Protein AF-A0A2J7PDD2-F1 (afdb_monomer)

Mean predicted aligned error: 23.03 Å

Structure (mmCIF, N/CA/C/O backbone):
data_AF-A0A2J7PDD2-F1
#
_entry.id   AF-A0A2J7PDD2-F1
#
loop_
_atom_site.group_PDB
_atom_site.id
_atom_site.type_symbol
_atom_site.label_atom_id
_atom_site.label_alt_id
_atom_site.label_comp_id
_atom_site.label_asym_id
_atom_site.label_entity_id
_atom_site.label_seq_id
_atom_site.pdbx_PDB_ins_code
_atom_site.Cartn_x
_atom_site.Cartn_y
_atom_site.Cartn_z
_atom_site.occupancy
_atom_site.B_iso_or_equiv
_atom_site.auth_seq_id
_atom_site.auth_comp_id
_atom_site.auth_asym_id
_atom_site.auth_atom_id
_atom_site.pdbx_PDB_model_num
ATOM 1 N N . MET A 1 1 ? -52.893 5.777 6.883 1.00 48.66 1 MET A N 1
ATOM 2 C CA . MET A 1 1 ? -51.560 5.178 7.100 1.00 48.66 1 MET A CA 1
ATOM 3 C C . MET A 1 1 ? -51.232 4.357 5.862 1.00 48.66 1 MET A C 1
ATOM 5 O O . MET A 1 1 ? -51.691 3.228 5.756 1.00 48.66 1 MET A O 1
ATOM 9 N N . THR A 1 2 ? -50.578 4.955 4.870 1.00 63.34 2 THR A N 1
ATOM 10 C CA . THR A 1 2 ? -50.153 4.262 3.645 1.00 63.34 2 THR A CA 1
ATOM 11 C C . THR A 1 2 ? -48.878 3.486 3.963 1.00 63.34 2 THR A C 1
ATOM 13 O O . THR A 1 2 ? -47.918 4.066 4.460 1.00 63.34 2 THR A O 1
ATOM 16 N N . GLN A 1 3 ? -48.887 2.165 3.781 1.00 63.28 3 GLN A N 1
ATOM 17 C CA . GLN A 1 3 ? -47.673 1.363 3.926 1.00 63.28 3 GLN A CA 1
ATOM 18 C C . GLN A 1 3 ? -46.844 1.516 2.653 1.00 63.28 3 GLN A C 1
ATOM 20 O O . GLN A 1 3 ? -47.245 1.037 1.594 1.00 63.28 3 GLN A O 1
ATOM 25 N N . ASP A 1 4 ? -45.696 2.178 2.768 1.00 75.44 4 ASP A N 1
ATOM 26 C CA . ASP A 1 4 ? -44.715 2.264 1.692 1.00 75.44 4 ASP A CA 1
ATOM 27 C C . ASP A 1 4 ? -44.126 0.867 1.449 1.00 75.44 4 ASP A C 1
ATOM 29 O O . ASP A 1 4 ? -43.297 0.367 2.215 1.00 75.44 4 ASP A O 1
ATOM 33 N N . GLN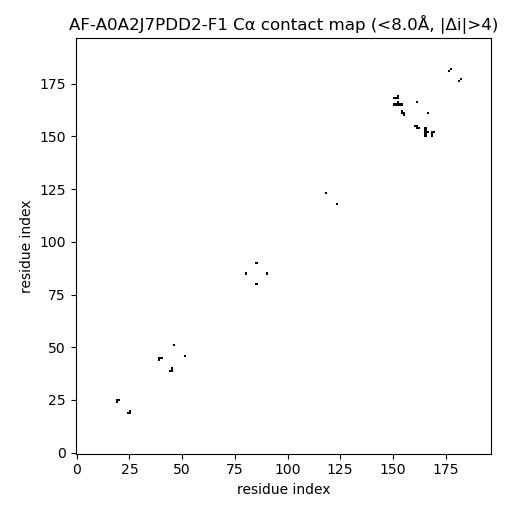 A 1 5 ? -44.592 0.196 0.396 1.00 76.38 5 GLN A N 1
ATOM 34 C CA . GLN A 1 5 ? -44.000 -1.056 -0.061 1.00 76.38 5 GLN A CA 1
ATOM 35 C C . GLN A 1 5 ? -42.683 -0.744 -0.772 1.00 76.38 5 GLN A C 1
ATOM 37 O O . GLN A 1 5 ? -42.657 -0.295 -1.915 1.00 76.38 5 GLN A O 1
ATOM 42 N N . VAL A 1 6 ? -41.573 -0.965 -0.073 1.00 78.06 6 VAL A N 1
ATOM 43 C CA . VAL A 1 6 ? -40.228 -0.809 -0.632 1.00 78.06 6 VAL A CA 1
ATOM 44 C C . VAL A 1 6 ? -39.820 -2.112 -1.318 1.00 78.06 6 VAL A C 1
ATOM 46 O O . VAL A 1 6 ? -39.814 -3.169 -0.688 1.00 78.06 6 VAL A O 1
ATOM 49 N N . ASP A 1 7 ? -39.450 -2.044 -2.599 1.00 82.00 7 ASP A N 1
ATOM 50 C CA . ASP A 1 7 ? -38.946 -3.201 -3.345 1.00 82.00 7 ASP A CA 1
ATOM 51 C C . ASP A 1 7 ? -37.588 -3.659 -2.787 1.00 82.00 7 ASP A C 1
ATOM 53 O O . ASP A 1 7 ? -36.553 -3.006 -2.949 1.00 82.00 7 ASP A O 1
ATOM 57 N N . THR A 1 8 ? -37.591 -4.813 -2.119 1.00 83.00 8 THR A N 1
ATOM 58 C CA . THR A 1 8 ? -36.389 -5.424 -1.540 1.00 83.00 8 THR A CA 1
ATOM 59 C C . THR A 1 8 ? -35.732 -6.475 -2.440 1.00 83.00 8 THR A C 1
ATOM 61 O O . THR A 1 8 ? -34.785 -7.126 -1.999 1.00 83.00 8 THR A O 1
ATOM 64 N N . SER A 1 9 ? -36.191 -6.663 -3.683 1.00 81.56 9 SER A N 1
ATOM 65 C CA . SER A 1 9 ? -35.719 -7.728 -4.591 1.00 81.56 9 SER A CA 1
ATOM 66 C C . SER A 1 9 ? -34.212 -7.680 -4.883 1.00 81.56 9 SER A C 1
ATOM 68 O O . SER A 1 9 ? -33.565 -8.716 -5.024 1.00 81.56 9 SER A O 1
ATOM 70 N N . ARG A 1 10 ? -33.620 -6.481 -4.912 1.00 81.31 10 ARG A N 1
ATOM 71 C CA . ARG A 1 10 ? -32.178 -6.267 -5.159 1.00 81.31 10 ARG A CA 1
ATOM 72 C C . ARG A 1 10 ? -31.329 -6.267 -3.889 1.00 81.31 10 ARG A C 1
ATOM 74 O O . ARG A 1 10 ? -30.102 -6.153 -3.961 1.00 81.31 10 ARG A O 1
ATOM 81 N N . ILE A 1 11 ? -31.960 -6.369 -2.721 1.00 83.62 11 ILE A N 1
ATOM 82 C CA . ILE A 1 11 ? -31.274 -6.303 -1.434 1.00 83.62 11 ILE A CA 1
ATOM 83 C C . ILE A 1 11 ? -30.783 -7.704 -1.071 1.00 83.62 11 ILE A C 1
ATOM 85 O O . ILE A 1 11 ? -31.523 -8.543 -0.561 1.00 83.62 11 ILE A O 1
ATOM 89 N N . HIS A 1 12 ? -29.496 -7.954 -1.310 1.00 79.00 12 HIS A N 1
ATOM 90 C CA . HIS A 1 12 ? -28.858 -9.208 -0.911 1.00 79.00 12 HIS A CA 1
ATOM 91 C C . HIS A 1 12 ? -28.633 -9.245 0.605 1.00 79.00 12 HIS A C 1
ATOM 93 O O . HIS A 1 12 ? -27.857 -8.451 1.140 1.00 79.00 12 HIS A O 1
ATOM 99 N N . LYS A 1 13 ? -29.273 -10.192 1.300 1.00 79.88 13 LYS A N 1
ATOM 100 C CA . LYS A 1 13 ? -29.070 -10.435 2.736 1.00 79.88 13 LYS A CA 1
ATOM 101 C C . LYS A 1 13 ? -28.070 -11.580 2.939 1.00 79.88 13 LYS A C 1
ATOM 103 O O . LYS A 1 13 ? -28.283 -12.688 2.459 1.00 79.88 13 LYS A O 1
ATOM 108 N N . GLY A 1 14 ? -26.991 -11.325 3.680 1.00 82.94 14 GLY A N 1
ATOM 109 C CA . GLY A 1 14 ? -25.981 -12.330 4.045 1.00 82.94 14 GLY A CA 1
ATOM 110 C C . GLY A 1 14 ? -24.712 -12.313 3.183 1.00 82.94 14 GLY A C 1
ATOM 111 O O . GLY A 1 14 ? -24.486 -11.402 2.387 1.00 82.94 14 GLY A O 1
ATOM 112 N N . LYS A 1 15 ? -23.839 -13.319 3.358 1.00 80.12 15 LYS A N 1
ATOM 113 C CA . LYS A 1 15 ? -22.583 -13.427 2.594 1.00 80.12 15 LYS A CA 1
ATOM 114 C C . LYS A 1 15 ? -22.902 -13.748 1.131 1.00 80.12 15 LYS A C 1
ATOM 116 O O . LYS A 1 15 ? -23.580 -14.734 0.850 1.00 80.12 15 LYS A O 1
ATOM 121 N N . ARG A 1 16 ? -22.442 -12.911 0.196 1.00 74.62 16 ARG A N 1
ATOM 122 C CA . ARG A 1 16 ? -22.534 -13.207 -1.240 1.00 74.62 16 ARG A CA 1
ATOM 123 C C . ARG A 1 16 ? -21.664 -14.423 -1.531 1.00 74.62 16 ARG A C 1
ATOM 125 O O . ARG A 1 16 ? -20.478 -14.410 -1.208 1.00 74.62 16 ARG A O 1
ATOM 132 N N . LYS A 1 17 ? -22.249 -15.470 -2.115 1.00 77.19 17 LYS A N 1
ATOM 133 C CA . LYS A 1 17 ? -21.447 -16.538 -2.715 1.00 77.19 17 LYS A CA 1
ATOM 134 C C . LYS A 1 17 ? -20.693 -15.899 -3.881 1.00 77.19 17 LYS A C 1
ATOM 136 O O . LYS A 1 17 ? -21.311 -15.228 -4.706 1.00 77.19 17 LYS A O 1
ATOM 141 N N . GLY A 1 18 ? -19.367 -16.021 -3.878 1.00 78.62 18 GLY A N 1
ATOM 142 C CA . GLY A 1 18 ? -18.559 -15.613 -5.022 1.00 78.62 18 GLY A CA 1
ATOM 143 C C . GLY A 1 18 ? -19.007 -16.382 -6.262 1.00 78.62 18 GLY A C 1
ATOM 144 O O . GLY A 1 18 ? -19.536 -17.487 -6.140 1.00 78.62 18 GLY A O 1
ATOM 145 N N . LYS A 1 19 ? -18.820 -15.788 -7.444 1.00 79.94 19 LYS A N 1
ATOM 146 C CA . LYS A 1 19 ? -19.116 -16.458 -8.719 1.00 79.94 19 LYS A CA 1
ATOM 147 C C . LYS A 1 19 ? -18.337 -17.774 -8.862 1.00 79.94 19 LYS A C 1
ATOM 149 O O . LYS A 1 19 ? -18.876 -18.738 -9.382 1.00 79.94 19 LYS A O 1
ATOM 154 N N . HIS A 1 20 ? -17.125 -17.819 -8.308 1.00 85.56 20 HIS A N 1
ATOM 155 C CA . HIS A 1 20 ? -16.234 -18.977 -8.322 1.00 85.56 20 HIS A CA 1
ATOM 156 C C . HIS A 1 20 ? -16.045 -19.510 -6.904 1.00 85.56 20 HIS A C 1
ATOM 158 O O . HIS A 1 20 ? -15.997 -18.735 -5.939 1.00 85.56 20 HIS A O 1
ATOM 164 N N . LYS A 1 21 ? -15.930 -20.833 -6.775 1.00 84.81 21 LYS A N 1
ATOM 165 C CA . LYS A 1 21 ? -15.682 -21.517 -5.499 1.00 84.81 21 LYS A CA 1
ATOM 166 C C . LYS A 1 21 ? -14.189 -21.601 -5.192 1.00 84.81 21 LYS A C 1
ATOM 168 O O . LYS A 1 21 ? -13.816 -21.510 -4.027 1.00 84.81 21 LYS A O 1
ATOM 173 N N . ASN A 1 22 ? -13.357 -21.744 -6.226 1.00 88.88 22 ASN A N 1
ATOM 174 C CA . ASN A 1 22 ? -11.909 -21.936 -6.125 1.00 88.88 22 ASN A CA 1
ATOM 175 C C . ASN A 1 22 ? -11.140 -20.991 -7.063 1.00 88.88 22 ASN A C 1
ATOM 177 O O . ASN A 1 22 ? -11.695 -20.478 -8.031 1.00 88.88 22 ASN A O 1
ATOM 181 N N . LEU A 1 23 ? -9.839 -20.800 -6.805 1.00 86.31 23 LEU A N 1
ATOM 182 C CA . LEU A 1 23 ? -8.974 -19.956 -7.642 1.00 86.31 23 LEU A CA 1
ATOM 183 C C . LEU A 1 23 ? -8.796 -20.524 -9.059 1.00 86.31 23 LEU A C 1
ATOM 185 O O . LEU A 1 23 ? -8.762 -19.762 -10.014 1.00 86.31 23 LEU A O 1
ATOM 189 N N . ILE A 1 24 ? -8.739 -21.852 -9.197 1.00 90.88 24 ILE A N 1
ATOM 190 C CA . ILE A 1 24 ? -8.637 -22.527 -10.502 1.00 90.88 24 ILE A CA 1
ATOM 191 C C . ILE A 1 24 ? -9.861 -22.189 -11.367 1.00 90.88 24 ILE A C 1
ATOM 193 O O . ILE A 1 24 ? -9.717 -21.732 -12.490 1.00 90.88 24 ILE A O 1
ATOM 197 N N . GLU A 1 25 ? -11.062 -22.284 -10.789 1.00 89.62 25 GLU A N 1
ATOM 198 C CA . GLU A 1 25 ? -12.325 -21.952 -11.464 1.00 89.62 25 GLU A CA 1
ATOM 199 C C . GLU A 1 25 ? -12.426 -20.462 -11.838 1.00 89.62 25 GLU A C 1
ATOM 201 O O . GLU A 1 25 ? -13.055 -20.123 -12.834 1.00 89.62 25 GLU A O 1
ATOM 206 N N . LEU A 1 26 ? -11.799 -19.567 -11.063 1.00 90.12 26 LEU A N 1
ATOM 207 C CA . LEU A 1 26 ? -11.691 -18.145 -11.409 1.00 90.12 26 LEU A CA 1
ATOM 208 C C . LEU A 1 26 ? -10.735 -17.910 -12.590 1.00 90.12 26 LEU A C 1
ATOM 210 O O . LEU A 1 26 ? -10.997 -17.043 -13.414 1.00 90.12 26 LEU A O 1
ATOM 214 N N . ILE A 1 27 ? -9.623 -18.644 -12.659 1.00 90.81 27 ILE A N 1
ATOM 215 C CA . ILE A 1 27 ? -8.613 -18.492 -13.721 1.00 90.81 27 ILE A CA 1
ATOM 216 C C . ILE A 1 27 ? -9.102 -19.106 -15.041 1.00 90.81 27 ILE A C 1
ATOM 218 O O . ILE A 1 27 ? -8.815 -18.573 -16.117 1.00 90.81 27 ILE A O 1
ATOM 222 N N . ASP A 1 28 ? -9.849 -20.207 -14.966 1.00 91.56 28 ASP A N 1
ATOM 223 C CA . ASP A 1 28 ? -10.418 -20.869 -16.140 1.00 91.56 28 ASP A CA 1
ATOM 224 C C . ASP A 1 28 ? -11.607 -20.103 -16.742 1.00 91.56 28 ASP A C 1
ATOM 226 O O . ASP A 1 28 ? -11.885 -20.251 -17.937 1.00 91.56 28 ASP A O 1
ATOM 230 N N . ASP A 1 29 ? -12.278 -19.242 -15.966 1.00 90.62 29 ASP A N 1
ATOM 231 C CA . ASP A 1 29 ? -13.339 -18.379 -16.485 1.00 90.62 29 ASP A CA 1
ATOM 232 C C . ASP A 1 29 ? -12.770 -17.270 -17.383 1.00 90.62 29 ASP A C 1
ATOM 234 O O . ASP A 1 29 ? -12.356 -16.192 -16.954 1.00 90.62 29 ASP A O 1
ATOM 238 N N . LYS A 1 30 ? -12.778 -17.550 -18.686 1.00 90.12 30 LYS A N 1
ATOM 239 C CA . LYS A 1 30 ? -12.354 -16.635 -19.749 1.00 90.12 30 LYS A CA 1
ATOM 240 C C . LYS A 1 30 ? -13.534 -15.935 -20.434 1.00 90.12 30 LYS A C 1
ATOM 242 O O . LYS A 1 30 ? -13.334 -15.365 -21.508 1.00 90.12 30 LYS A O 1
ATOM 247 N N . SER A 1 31 ? -14.736 -15.949 -19.845 1.00 87.19 31 SER A N 1
ATOM 248 C CA . SER A 1 31 ? -15.942 -15.304 -20.404 1.00 87.19 31 SER A CA 1
ATOM 249 C C . SER A 1 31 ? -15.720 -13.837 -20.787 1.00 87.19 31 SER A C 1
ATOM 251 O O . SER A 1 31 ? -16.125 -13.409 -21.869 1.00 87.19 31 SER A O 1
ATOM 253 N N . HIS A 1 32 ? -14.956 -13.103 -19.976 1.00 84.62 32 HIS A N 1
ATOM 254 C CA . HIS A 1 32 ? -14.579 -11.715 -20.244 1.00 84.62 32 HIS A CA 1
ATOM 255 C C . HIS A 1 32 ? -13.886 -11.513 -21.603 1.0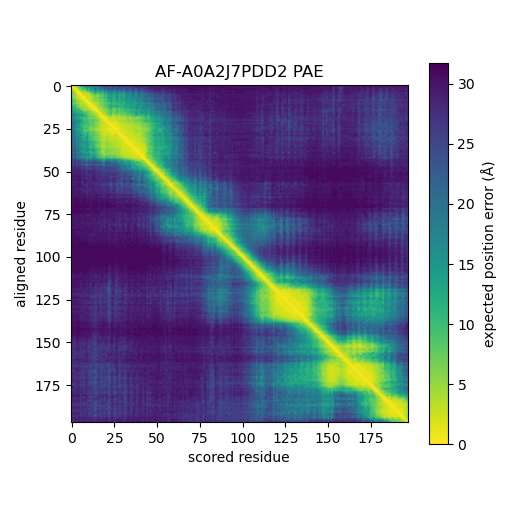0 84.62 32 HIS A C 1
ATOM 257 O O . HIS A 1 32 ? -14.076 -10.480 -22.238 1.00 84.62 32 HIS A O 1
ATOM 263 N N . ARG A 1 33 ? -13.134 -12.497 -22.118 1.00 85.56 33 ARG A N 1
ATOM 264 C CA . ARG A 1 33 ? -12.495 -12.383 -23.446 1.00 85.56 33 ARG A CA 1
ATOM 265 C C . ARG A 1 33 ? -13.529 -12.230 -24.562 1.00 85.56 33 ARG A C 1
ATOM 267 O O . ARG A 1 33 ? -13.266 -11.517 -25.523 1.00 85.56 33 ARG A O 1
ATOM 274 N N . ALA A 1 34 ? -14.686 -12.881 -24.436 1.00 85.12 34 ALA A N 1
ATOM 275 C CA . ALA A 1 34 ? -15.779 -12.748 -25.394 1.00 85.12 34 ALA A CA 1
ATOM 276 C C . ALA A 1 34 ? -16.522 -11.417 -25.211 1.00 85.12 34 ALA A C 1
ATOM 278 O O . ALA A 1 34 ? -16.770 -10.730 -26.195 1.00 85.12 34 ALA A O 1
ATOM 279 N N . GLU A 1 35 ? -16.800 -11.018 -23.965 1.00 87.69 35 GLU A N 1
ATOM 280 C CA . GLU A 1 35 ? -17.473 -9.745 -23.651 1.00 87.69 35 GLU A CA 1
ATOM 281 C C . GLU A 1 35 ? -16.695 -8.527 -24.170 1.00 87.69 35 GLU A C 1
ATOM 283 O O . GLU A 1 35 ? -17.280 -7.581 -24.696 1.00 87.69 35 GLU A O 1
ATOM 288 N N . PHE A 1 36 ? -15.365 -8.551 -24.050 1.00 86.19 36 PHE A N 1
ATOM 289 C CA . PHE A 1 36 ? -14.509 -7.451 -24.488 1.00 86.19 36 PHE A CA 1
ATOM 290 C C . PHE A 1 36 ? -14.086 -7.541 -25.957 1.00 86.19 36 PHE A C 1
ATOM 292 O O . PHE A 1 36 ? -13.503 -6.585 -26.465 1.00 86.19 36 PHE A O 1
ATOM 299 N N . ARG A 1 37 ? -14.399 -8.629 -26.674 1.00 85.88 37 ARG A N 1
ATOM 300 C CA . ARG A 1 37 ? -14.019 -8.788 -28.088 1.00 85.88 37 ARG A CA 1
ATOM 301 C C . ARG A 1 37 ? -14.562 -7.650 -28.952 1.00 85.88 37 ARG A C 1
ATOM 303 O O . ARG A 1 37 ? -13.810 -7.052 -29.714 1.00 85.88 37 ARG A O 1
ATOM 310 N N . ASP A 1 38 ? -15.831 -7.298 -28.760 1.00 85.75 38 ASP A N 1
ATOM 311 C CA . ASP A 1 38 ? -16.488 -6.208 -29.492 1.00 85.75 38 ASP A CA 1
ATOM 312 C C . ASP A 1 38 ? -15.925 -4.833 -29.118 1.00 85.75 38 ASP A C 1
ATOM 314 O O . ASP A 1 38 ? -15.908 -3.915 -29.936 1.00 85.75 38 ASP A O 1
ATOM 318 N N . MET A 1 39 ? -15.462 -4.673 -27.875 1.00 85.19 39 MET A N 1
ATOM 319 C CA . MET A 1 39 ? -14.798 -3.453 -27.426 1.00 85.19 39 MET A CA 1
ATOM 320 C C . MET A 1 39 ? -13.421 -3.320 -28.087 1.00 85.19 39 MET A C 1
ATOM 322 O O . MET A 1 39 ? -13.131 -2.280 -28.670 1.00 85.19 39 MET A O 1
ATOM 326 N N . TYR A 1 40 ? -12.597 -4.368 -28.044 1.00 83.81 40 TYR A N 1
ATOM 327 C CA . TYR A 1 40 ? -11.262 -4.360 -28.648 1.00 83.81 40 TYR A CA 1
ATOM 328 C C . TYR A 1 40 ? -11.306 -4.206 -30.169 1.00 83.81 40 TYR A C 1
ATOM 330 O O . TYR A 1 40 ? -10.471 -3.492 -30.720 1.00 83.81 40 TYR A O 1
ATOM 338 N N . ALA A 1 41 ? -12.313 -4.784 -30.832 1.00 81.69 41 ALA A N 1
ATOM 339 C CA . ALA A 1 41 ? -12.553 -4.572 -32.257 1.00 81.69 41 ALA A CA 1
ATOM 340 C C . ALA A 1 41 ? -12.822 -3.093 -32.584 1.00 81.69 41 ALA A C 1
ATOM 342 O O . ALA A 1 41 ? -12.289 -2.570 -33.557 1.00 81.69 41 ALA A O 1
ATOM 343 N N . LYS A 1 42 ? -13.598 -2.388 -31.748 1.00 81.88 42 LYS A N 1
ATOM 344 C CA . LYS A 1 42 ? -13.881 -0.951 -31.932 1.00 81.88 42 LYS A CA 1
ATOM 345 C C . LYS A 1 42 ? -12.660 -0.062 -31.723 1.00 81.88 42 LYS A C 1
ATOM 347 O O . LYS A 1 42 ? -12.566 0.979 -32.359 1.00 81.88 42 LYS A O 1
ATOM 352 N N . PHE A 1 43 ? -11.756 -0.449 -30.826 1.00 79.81 43 PHE A N 1
ATOM 353 C CA . PHE A 1 43 ? -10.525 0.299 -30.568 1.00 79.81 43 PHE A CA 1
ATOM 354 C C . PHE A 1 43 ? -9.378 -0.070 -31.516 1.00 79.81 43 PHE A C 1
ATOM 356 O O . PHE A 1 43 ? -8.287 0.461 -31.351 1.00 79.81 43 PHE A O 1
ATOM 363 N N . GLY A 1 44 ? -9.601 -0.972 -32.482 1.00 67.06 44 GLY A N 1
ATOM 364 C CA . GLY A 1 44 ? -8.558 -1.408 -33.414 1.00 67.06 44 GLY A CA 1
ATOM 365 C C . GLY A 1 44 ? -7.383 -2.122 -32.737 1.00 67.06 44 GLY A C 1
ATOM 366 O O . GLY A 1 44 ? -6.336 -2.257 -33.343 1.00 67.06 44 GLY A O 1
ATOM 367 N N . VAL A 1 45 ? -7.546 -2.578 -31.487 1.00 64.50 45 VAL A N 1
ATOM 368 C CA . VAL A 1 45 ? -6.490 -3.256 -30.699 1.00 64.50 45 VAL A CA 1
ATOM 369 C C . VAL A 1 45 ? -6.331 -4.722 -31.119 1.00 64.50 45 VAL A C 1
ATOM 371 O O . VAL A 1 45 ? -5.418 -5.416 -30.685 1.00 64.50 45 VAL A O 1
ATOM 374 N N . ILE A 1 46 ? -7.245 -5.229 -31.947 1.00 59.66 46 ILE A N 1
ATOM 375 C CA . ILE A 1 46 ? -7.052 -6.515 -32.604 1.00 59.66 46 ILE A CA 1
ATOM 376 C C . ILE A 1 46 ? -6.129 -6.249 -33.787 1.00 59.66 46 ILE A C 1
ATOM 378 O O . ILE A 1 46 ? -6.607 -5.855 -34.849 1.00 59.66 46 ILE A O 1
ATOM 382 N N . ASP A 1 47 ? -4.833 -6.469 -33.579 1.00 57.09 47 ASP A N 1
ATOM 383 C CA . ASP A 1 47 ? -3.861 -6.566 -34.661 1.00 57.09 47 ASP A CA 1
ATOM 384 C C . ASP A 1 47 ? -4.362 -7.626 -35.642 1.00 57.09 47 ASP A C 1
ATOM 386 O O . ASP A 1 47 ? -4.325 -8.832 -35.384 1.00 57.09 47 ASP A O 1
ATOM 390 N N . THR A 1 48 ? -4.912 -7.178 -36.765 1.00 60.25 48 THR A N 1
ATOM 391 C CA . THR A 1 48 ? -5.111 -8.046 -37.916 1.00 60.25 48 THR A CA 1
ATOM 392 C C . THR A 1 48 ? -3.719 -8.361 -38.437 1.00 60.25 48 THR A C 1
ATOM 394 O O . THR A 1 48 ? -3.026 -7.458 -38.905 1.00 60.25 48 THR A O 1
ATOM 397 N N . GLU A 1 49 ? -3.304 -9.617 -38.274 1.00 59.28 49 GLU A N 1
ATOM 398 C CA . GLU A 1 49 ? -2.018 -10.167 -38.707 1.00 59.28 49 GLU A CA 1
ATOM 399 C C . GLU A 1 49 ? -1.654 -9.641 -40.109 1.00 59.28 49 GLU A 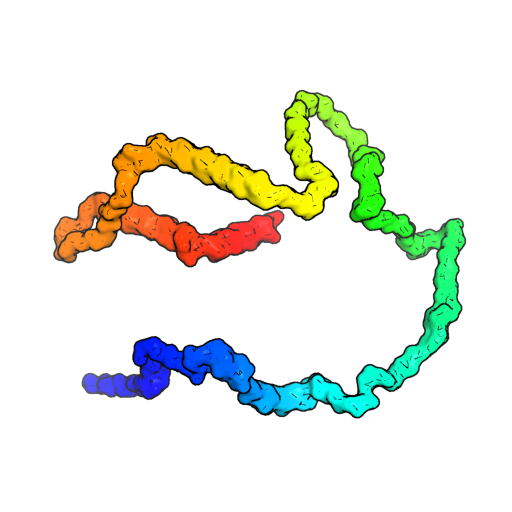C 1
ATOM 401 O O . GLU A 1 49 ? -2.210 -10.098 -41.106 1.00 59.28 49 GLU A O 1
ATOM 406 N N . GLY A 1 50 ? -0.767 -8.640 -40.184 1.00 58.84 50 GLY A N 1
ATOM 407 C CA . GLY A 1 50 ? -0.220 -8.149 -41.454 1.00 58.84 50 GLY A CA 1
ATOM 408 C C . GLY A 1 50 ? -0.171 -6.636 -41.694 1.00 58.84 50 GLY A C 1
ATOM 409 O O . GLY A 1 50 ? 0.325 -6.258 -42.744 1.00 58.84 50 GLY A O 1
ATOM 410 N N . SER A 1 51 ? -0.641 -5.767 -40.787 1.00 55.69 51 SER A N 1
ATOM 411 C CA . SER A 1 51 ? -0.690 -4.306 -41.055 1.00 55.69 51 SER A CA 1
ATOM 412 C C . SER A 1 51 ? 0.055 -3.413 -40.048 1.00 55.69 51 SER A C 1
ATOM 414 O O . SER A 1 51 ? -0.205 -2.213 -40.003 1.00 55.69 51 SER A O 1
ATOM 416 N N . MET A 1 52 ? 0.940 -3.959 -39.207 1.00 56.66 52 MET A N 1
ATOM 417 C CA . MET A 1 52 ? 1.633 -3.153 -38.183 1.00 56.66 52 MET A CA 1
ATOM 418 C C . MET A 1 52 ? 3.063 -2.740 -38.572 1.00 56.66 52 MET A C 1
ATOM 420 O O . MET A 1 52 ? 3.615 -1.862 -37.927 1.00 56.66 52 MET A O 1
ATOM 424 N N . TYR A 1 53 ? 3.650 -3.338 -39.612 1.00 57.44 53 TYR A N 1
ATOM 425 C CA . TYR A 1 53 ? 5.052 -3.112 -39.993 1.00 57.44 53 TYR A CA 1
ATOM 426 C C . TYR A 1 53 ? 5.196 -3.057 -41.515 1.00 57.44 53 TYR A C 1
ATOM 428 O O . TYR A 1 53 ? 5.820 -3.922 -42.122 1.00 57.44 53 TYR A O 1
ATOM 436 N N . ASP A 1 54 ? 4.528 -2.078 -42.118 1.00 59.16 54 ASP A N 1
ATOM 437 C CA . ASP A 1 54 ? 4.763 -1.655 -43.507 1.00 59.16 54 ASP A CA 1
ATOM 438 C C . ASP A 1 54 ? 5.247 -0.195 -43.516 1.00 59.16 54 ASP A C 1
ATOM 440 O O . ASP A 1 54 ? 4.863 0.623 -44.347 1.00 59.16 54 ASP A O 1
ATOM 444 N N . ASP A 1 55 ? 6.028 0.170 -42.500 1.00 59.72 55 ASP A N 1
ATOM 445 C CA . ASP A 1 55 ? 6.892 1.335 -42.515 1.00 59.72 55 ASP A CA 1
ATOM 446 C C . ASP A 1 55 ? 8.307 0.842 -42.804 1.00 59.72 55 ASP A C 1
ATOM 448 O O . ASP A 1 55 ? 9.120 0.637 -41.905 1.00 59.72 55 ASP A O 1
ATOM 452 N N . GLU A 1 56 ? 8.596 0.619 -44.091 1.00 60.16 56 GLU A N 1
ATOM 453 C CA . GLU A 1 56 ? 9.968 0.741 -44.581 1.00 60.16 56 GLU A CA 1
ATOM 454 C C . GLU A 1 56 ? 10.530 2.022 -43.965 1.00 60.16 56 GLU A C 1
ATOM 456 O O . GLU A 1 56 ? 10.114 3.135 -44.304 1.00 60.16 56 GLU A O 1
ATOM 461 N N . TYR A 1 57 ? 11.390 1.848 -42.963 1.00 64.62 57 TYR A N 1
ATOM 462 C CA . TYR A 1 57 ? 12.117 2.949 -42.378 1.00 64.62 57 TYR A CA 1
ATOM 463 C C . TYR A 1 57 ? 12.846 3.611 -43.538 1.00 64.62 57 TYR A C 1
ATOM 465 O O . TYR A 1 57 ? 13.535 2.959 -44.315 1.00 64.62 57 TYR A O 1
ATOM 473 N N . ASP A 1 58 ? 12.613 4.905 -43.700 1.00 68.81 58 ASP A N 1
ATOM 474 C CA . ASP A 1 58 ? 13.339 5.701 -44.666 1.00 68.81 58 ASP A CA 1
ATOM 475 C C . ASP A 1 58 ? 14.811 5.715 -44.223 1.00 68.81 58 ASP A C 1
ATOM 477 O O . ASP A 1 58 ? 15.206 6.488 -43.344 1.00 68.81 58 ASP A O 1
ATOM 481 N N . ASP A 1 59 ? 15.610 4.812 -44.803 1.00 66.44 59 ASP A N 1
ATOM 482 C CA . ASP A 1 59 ? 17.040 4.612 -44.527 1.00 66.44 59 ASP A CA 1
ATOM 483 C C . ASP A 1 59 ? 17.870 5.902 -44.724 1.00 66.44 59 ASP A C 1
ATOM 485 O O . ASP A 1 59 ? 19.060 5.955 -44.406 1.00 66.44 59 ASP A O 1
ATOM 489 N N . THR A 1 60 ? 17.262 6.987 -45.222 1.00 64.38 60 THR A N 1
ATOM 490 C CA . THR A 1 60 ? 17.899 8.304 -45.338 1.00 64.38 60 THR A CA 1
ATOM 491 C C . THR A 1 60 ? 18.290 8.926 -43.995 1.00 64.38 60 THR A C 1
ATOM 493 O O . THR A 1 60 ? 19.138 9.822 -43.986 1.00 64.38 60 THR A O 1
ATOM 496 N N . TYR A 1 61 ? 17.749 8.456 -42.864 1.00 61.81 61 TYR A N 1
ATOM 497 C CA . TYR A 1 61 ? 18.118 8.984 -41.543 1.00 61.81 61 TYR A CA 1
ATOM 498 C C . TYR A 1 61 ? 19.416 8.399 -40.962 1.00 61.81 61 TYR A C 1
ATOM 500 O O . TYR A 1 61 ? 20.067 9.076 -40.164 1.00 61.81 61 TYR A O 1
ATOM 508 N N . ASP A 1 62 ? 19.848 7.212 -41.401 1.00 63.69 62 ASP A N 1
ATOM 509 C CA . ASP A 1 62 ? 21.110 6.596 -40.948 1.00 63.69 62 ASP A CA 1
ATOM 510 C C . ASP A 1 62 ? 22.350 7.237 -41.599 1.00 63.69 62 ASP A C 1
ATOM 512 O O . ASP A 1 62 ? 23.475 7.063 -41.130 1.00 63.69 62 ASP A O 1
ATOM 516 N N . HIS A 1 63 ? 22.161 8.029 -42.659 1.00 63.50 63 HIS A N 1
ATOM 517 C CA . HIS A 1 63 ? 23.236 8.767 -43.328 1.00 63.50 63 HIS A CA 1
ATOM 518 C C . HIS A 1 63 ? 23.486 10.167 -42.763 1.00 63.50 63 HIS A C 1
ATOM 520 O O . HIS A 1 63 ? 24.405 10.852 -43.226 1.00 63.50 63 HIS A O 1
ATOM 526 N N . LEU A 1 64 ? 22.706 10.610 -41.772 1.00 60.78 64 LEU A N 1
ATOM 527 C CA . LEU A 1 64 ? 22.989 11.865 -41.090 1.00 60.78 64 LEU A CA 1
ATOM 528 C C . LEU A 1 64 ? 24.095 11.629 -40.059 1.00 60.78 64 LEU A C 1
ATOM 530 O O . LEU A 1 64 ? 23.841 11.438 -38.872 1.00 60.78 64 LEU A O 1
ATOM 534 N N . ASP A 1 65 ? 25.337 11.649 -40.536 1.00 63.69 65 ASP A N 1
ATOM 535 C CA . ASP A 1 65 ? 26.515 11.731 -39.683 1.00 63.69 65 ASP A CA 1
ATOM 536 C C . ASP A 1 65 ? 26.413 13.067 -38.935 1.00 63.69 65 ASP A C 1
ATOM 538 O O . ASP A 1 65 ? 26.673 14.143 -39.483 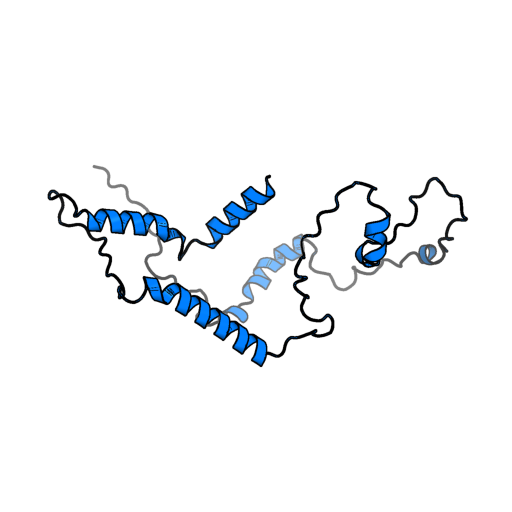1.00 63.69 65 ASP A O 1
ATOM 542 N N . VAL A 1 66 ? 25.878 13.027 -37.711 1.00 60.56 66 VAL A N 1
ATOM 543 C CA . VAL A 1 66 ? 25.696 14.214 -36.877 1.00 60.56 66 VAL A CA 1
ATOM 544 C C . VAL A 1 66 ? 27.095 14.653 -36.474 1.00 60.56 66 VAL A C 1
ATOM 546 O O . VAL A 1 66 ? 27.634 14.204 -35.464 1.00 60.56 66 VAL A O 1
ATOM 549 N N . SER A 1 67 ? 27.719 15.488 -37.305 1.00 61.72 67 SER A N 1
ATOM 550 C CA . SER A 1 67 ? 29.029 16.048 -37.013 1.00 61.72 67 SER A CA 1
ATOM 551 C C . SER A 1 67 ? 28.954 16.701 -35.638 1.00 61.72 67 SER A C 1
ATOM 553 O O . SER A 1 67 ? 28.129 17.595 -35.418 1.00 61.72 67 SER A O 1
ATOM 555 N N . VAL A 1 68 ? 29.793 16.237 -34.712 1.00 60.88 68 VAL A N 1
ATOM 556 C CA . VAL A 1 68 ? 30.062 16.950 -33.465 1.00 60.88 68 VAL A CA 1
ATOM 557 C C . VAL A 1 68 ? 30.520 18.339 -33.896 1.00 60.88 68 VAL A C 1
ATOM 559 O O . VAL A 1 68 ? 31.548 18.462 -34.556 1.00 60.88 68 VAL A O 1
ATOM 562 N N . GLY A 1 69 ? 29.669 19.342 -33.667 1.00 53.56 69 GLY A N 1
ATOM 563 C CA . GLY A 1 69 ? 29.911 20.704 -34.127 1.00 53.56 69 GLY A CA 1
ATOM 564 C C . GLY A 1 69 ? 31.278 21.181 -33.655 1.00 53.56 69 GLY A C 1
ATOM 565 O O . GLY A 1 69 ? 31.676 20.889 -32.527 1.00 53.56 69 GLY A O 1
ATOM 566 N N . ASP A 1 70 ? 31.987 21.874 -34.541 1.00 64.00 70 ASP A N 1
ATOM 567 C CA . ASP A 1 70 ? 33.292 22.453 -34.240 1.00 64.00 70 ASP A CA 1
ATOM 568 C C . ASP A 1 70 ? 33.181 23.438 -33.062 1.00 64.00 70 ASP A C 1
ATOM 570 O O . ASP A 1 70 ? 32.115 24.021 -32.812 1.00 64.00 70 ASP A O 1
ATOM 574 N N . GLU A 1 71 ? 34.270 23.596 -32.312 1.00 58.03 71 GLU A N 1
ATOM 575 C CA . GLU A 1 71 ? 34.311 24.388 -31.081 1.00 58.03 71 GLU A CA 1
ATOM 576 C C . GLU A 1 71 ? 33.938 25.858 -31.365 1.00 58.03 71 GLU A C 1
ATOM 578 O O . GLU A 1 71 ? 34.759 26.653 -31.818 1.00 58.03 71 GLU A O 1
ATOM 583 N N . GLY A 1 72 ? 32.678 26.237 -31.116 1.00 57.94 72 GLY A N 1
ATOM 584 C CA . GLY A 1 72 ? 32.207 27.609 -31.348 1.00 57.94 72 GLY A CA 1
ATOM 585 C C . GLY A 1 72 ? 30.728 27.790 -31.692 1.00 57.94 72 GLY A C 1
ATOM 586 O O . GLY A 1 72 ? 30.298 28.932 -31.854 1.00 57.94 72 GLY A O 1
ATOM 587 N N . ASP A 1 73 ? 29.932 26.721 -31.788 1.00 61.72 73 ASP A N 1
ATOM 588 C CA . ASP A 1 73 ? 28.486 26.820 -32.040 1.00 61.72 73 ASP A CA 1
ATOM 589 C C . ASP A 1 73 ? 27.723 27.332 -30.792 1.00 61.72 73 ASP A C 1
ATOM 591 O O . ASP A 1 73 ? 27.186 26.567 -29.988 1.00 61.72 73 ASP A O 1
ATOM 595 N N . LEU A 1 74 ? 27.722 28.660 -30.600 1.00 60.47 74 LEU A N 1
ATOM 596 C CA . LEU A 1 74 ? 27.134 29.372 -29.450 1.00 60.47 74 LEU A CA 1
ATOM 597 C C . LEU A 1 74 ? 25.597 29.272 -29.362 1.00 60.47 74 LEU A C 1
ATOM 599 O O . LEU A 1 74 ? 25.012 29.703 -28.366 1.00 60.47 74 LEU A O 1
ATOM 603 N N . GLU A 1 75 ? 24.932 28.728 -30.383 1.00 69.06 75 GLU A N 1
ATOM 604 C CA . GLU A 1 75 ? 23.475 28.545 -30.401 1.00 69.06 75 GLU A CA 1
ATOM 605 C C . GLU A 1 75 ? 23.035 27.226 -29.738 1.00 69.06 75 GLU A C 1
ATOM 607 O O . GLU A 1 75 ? 21.863 27.068 -29.374 1.00 69.06 75 GLU A O 1
ATOM 612 N N . ARG A 1 76 ? 23.963 26.284 -29.510 1.00 68.62 76 ARG A N 1
ATOM 613 C CA . ARG A 1 76 ? 23.683 25.020 -28.816 1.00 68.62 76 ARG A CA 1
ATOM 614 C C . ARG A 1 76 ? 24.024 25.113 -27.334 1.00 68.62 76 ARG A C 1
ATOM 616 O O . ARG A 1 76 ? 25.027 25.683 -26.919 1.00 68.62 76 ARG A O 1
ATOM 623 N N . ARG A 1 77 ? 23.175 24.500 -26.503 1.00 74.12 77 ARG A N 1
ATOM 624 C CA . ARG A 1 77 ? 23.485 24.313 -25.081 1.00 74.12 77 ARG A CA 1
ATOM 625 C C . ARG A 1 77 ? 24.779 23.497 -24.958 1.00 74.12 77 ARG A C 1
ATOM 627 O O . ARG A 1 77 ? 24.871 22.466 -25.627 1.00 74.12 77 ARG A O 1
ATOM 634 N N . PRO A 1 78 ? 25.729 23.902 -24.097 1.00 76.69 78 PRO A N 1
ATOM 635 C CA . PRO A 1 78 ? 26.928 23.114 -23.862 1.00 76.69 78 PRO A CA 1
ATOM 636 C C . PRO A 1 78 ? 26.538 21.732 -23.338 1.00 76.69 78 PRO A C 1
ATOM 638 O O . PRO A 1 78 ? 25.549 21.578 -22.613 1.00 76.69 78 PRO A O 1
ATOM 641 N N . PHE A 1 79 ? 27.311 20.720 -23.718 1.00 76.12 79 PHE A N 1
ATOM 642 C CA . PHE A 1 79 ? 27.129 19.376 -23.194 1.00 76.12 79 PHE A CA 1
ATOM 643 C C . PHE A 1 79 ? 27.408 19.382 -21.684 1.00 76.12 79 PHE A C 1
ATOM 645 O O . PHE A 1 79 ? 28.502 19.735 -21.250 1.00 76.12 79 PHE A O 1
ATOM 652 N N . VAL A 1 80 ? 26.409 19.015 -20.879 1.00 83.56 80 VAL A N 1
ATOM 653 C CA . VAL A 1 80 ? 26.524 18.925 -19.418 1.00 83.56 80 VAL A CA 1
ATOM 654 C C . VAL A 1 80 ? 26.538 17.456 -19.026 1.00 83.56 80 VAL A C 1
ATOM 656 O O . VAL A 1 80 ? 25.604 16.718 -19.346 1.00 83.56 80 VAL A O 1
ATOM 659 N N . VAL A 1 81 ? 27.577 17.040 -18.303 1.00 84.06 81 VAL A N 1
ATOM 660 C CA . VAL A 1 81 ? 27.674 15.684 -17.757 1.00 84.06 81 VAL A CA 1
ATOM 661 C C . VAL A 1 81 ? 26.543 15.473 -16.736 1.00 84.06 81 VAL A C 1
ATOM 663 O O . VAL A 1 81 ? 26.394 16.271 -15.807 1.00 84.06 81 VAL A O 1
ATOM 666 N N . PRO A 1 82 ? 25.705 14.430 -16.882 1.00 84.62 82 PRO A N 1
ATOM 667 C CA . PRO A 1 82 ? 24.672 14.117 -15.904 1.00 84.62 82 PRO A CA 1
ATOM 668 C C . PRO A 1 82 ? 25.263 13.901 -14.507 1.00 84.62 82 PRO A C 1
ATOM 670 O O . PRO A 1 82 ? 26.232 13.166 -14.360 1.00 84.62 82 PRO A O 1
ATOM 673 N N . ARG A 1 83 ? 24.611 14.440 -13.467 1.00 77.62 83 ARG A N 1
ATOM 674 C CA . ARG A 1 83 ? 25.059 14.349 -12.058 1.00 77.62 83 ARG A CA 1
ATOM 675 C C . ARG A 1 83 ? 25.382 12.933 -11.574 1.00 77.62 83 ARG A C 1
ATOM 677 O O . ARG A 1 83 ? 26.242 12.754 -10.732 1.00 77.62 83 ARG A O 1
ATOM 684 N N . VAL A 1 84 ? 24.706 11.920 -12.115 1.00 77.44 84 VAL A N 1
ATOM 685 C CA . VAL A 1 84 ? 24.975 10.501 -11.810 1.00 77.44 84 VAL A CA 1
ATOM 686 C C . VAL A 1 84 ? 26.364 10.028 -12.248 1.00 77.44 84 VAL A C 1
ATOM 688 O O . VAL A 1 84 ? 26.833 9.014 -11.741 1.00 77.44 84 VAL A O 1
ATOM 691 N N . LEU A 1 85 ? 27.000 10.739 -13.181 1.00 79.00 85 LEU A N 1
ATOM 692 C CA . LEU A 1 85 ? 28.351 10.479 -13.671 1.00 79.00 85 LEU A CA 1
ATOM 693 C C . LEU A 1 85 ? 29.389 11.447 -13.081 1.00 79.00 85 LEU A C 1
ATOM 695 O O . LEU A 1 85 ? 30.581 11.195 -13.233 1.00 79.00 85 LEU A O 1
ATOM 699 N N . CYS A 1 86 ? 28.965 12.526 -12.413 1.00 78.50 86 CYS A N 1
ATOM 700 C CA . CYS A 1 86 ? 29.882 13.422 -11.714 1.00 78.50 86 CYS A CA 1
ATOM 701 C C . CYS A 1 86 ? 30.443 12.719 -10.470 1.00 78.50 86 CYS A C 1
ATOM 703 O O . CYS A 1 86 ? 29.696 12.180 -9.648 1.00 78.50 86 CYS A O 1
ATOM 705 N N . SER A 1 87 ? 31.766 12.727 -10.320 1.00 74.56 87 SER A N 1
ATOM 706 C CA . SER A 1 87 ? 32.417 12.369 -9.062 1.00 74.56 87 SER A CA 1
ATOM 707 C C . SER A 1 87 ? 32.069 13.410 -8.003 1.00 74.56 87 SER A C 1
ATOM 709 O O . SER A 1 87 ? 32.060 14.608 -8.270 1.00 74.56 87 SER A O 1
ATOM 711 N N . LYS A 1 88 ? 31.781 12.943 -6.788 1.00 67.00 88 LYS A N 1
ATOM 712 C CA . LYS A 1 88 ? 31.328 13.788 -5.677 1.00 67.00 88 LYS A CA 1
ATOM 713 C C . LYS A 1 88 ? 32.320 14.905 -5.315 1.00 67.00 88 LYS A C 1
ATOM 715 O O . LYS A 1 88 ? 31.894 15.944 -4.837 1.00 67.00 88 LYS A O 1
ATOM 720 N N . ASP A 1 89 ? 33.601 14.709 -5.609 1.00 62.69 89 ASP A N 1
ATOM 721 C CA . ASP A 1 89 ? 34.665 15.677 -5.326 1.00 62.69 89 ASP A CA 1
ATOM 722 C C . ASP A 1 89 ? 34.578 16.953 -6.196 1.00 62.69 89 ASP A C 1
ATOM 724 O O . ASP A 1 89 ? 35.113 17.993 -5.826 1.00 62.69 89 ASP A O 1
ATOM 728 N N . GLU A 1 90 ? 33.860 16.906 -7.327 1.00 57.94 90 GLU A N 1
ATOM 729 C CA . GLU A 1 90 ? 33.682 18.053 -8.236 1.00 57.94 90 GLU A CA 1
ATOM 730 C C . GLU A 1 90 ? 32.479 18.941 -7.857 1.00 57.94 90 GLU A C 1
ATOM 732 O O . GLU A 1 90 ? 32.394 20.089 -8.293 1.00 57.94 90 GLU A O 1
ATOM 737 N N . GLU A 1 91 ? 31.541 18.446 -7.034 1.00 56.78 91 GLU A N 1
ATOM 738 C CA . GLU A 1 91 ? 30.387 19.241 -6.574 1.00 56.78 91 GLU A CA 1
ATOM 739 C C . GLU A 1 91 ? 30.795 20.283 -5.513 1.00 56.78 91 GLU A C 1
ATOM 741 O O . GLU A 1 91 ? 30.236 21.379 -5.497 1.00 56.78 91 GLU A O 1
ATOM 746 N N . ASP A 1 92 ? 31.817 19.998 -4.697 1.00 50.94 92 ASP A N 1
ATOM 747 C CA . ASP A 1 92 ? 32.285 20.897 -3.627 1.00 50.94 92 ASP A CA 1
ATOM 748 C C . ASP A 1 92 ? 33.162 22.063 -4.135 1.00 50.94 92 ASP A C 1
ATOM 750 O O . ASP A 1 92 ? 33.331 23.058 -3.434 1.00 50.94 92 ASP A O 1
ATOM 754 N N . SER A 1 93 ? 33.695 21.998 -5.363 1.00 50.94 93 SER A N 1
ATOM 755 C CA . SER A 1 93 ? 34.527 23.083 -5.928 1.00 50.94 93 SER A CA 1
ATOM 756 C C . SER A 1 93 ? 33.716 24.188 -6.624 1.00 50.94 93 SER A C 1
ATOM 758 O O . SER A 1 93 ? 34.254 25.254 -6.923 1.00 50.94 93 SER A O 1
ATOM 760 N N . SER A 1 94 ? 32.426 23.957 -6.898 1.00 48.03 94 SER A N 1
ATOM 761 C CA . SER A 1 94 ? 31.569 24.882 -7.657 1.00 48.03 94 SER A CA 1
ATOM 762 C C . SER A 1 94 ? 30.576 25.671 -6.793 1.00 48.03 94 SER A C 1
ATOM 764 O O . SER A 1 94 ? 29.969 26.619 -7.301 1.00 48.03 94 SER A O 1
ATOM 766 N N . GLU A 1 95 ? 30.383 25.321 -5.520 1.00 40.22 95 GLU A N 1
ATOM 767 C CA . GLU A 1 95 ? 29.488 26.043 -4.610 1.00 40.22 95 GLU A CA 1
ATOM 768 C C . GLU A 1 95 ? 30.283 26.834 -3.561 1.00 40.22 95 GLU A C 1
ATOM 770 O O . GLU A 1 95 ? 30.516 26.374 -2.455 1.00 40.22 95 GLU A O 1
ATOM 775 N N . GLY A 1 96 ? 30.654 28.064 -3.929 1.00 34.38 96 GLY A N 1
ATOM 776 C CA . GLY A 1 96 ? 30.658 29.225 -3.033 1.00 34.38 96 GLY A CA 1
ATOM 777 C C . GLY A 1 96 ? 31.572 29.197 -1.803 1.00 34.38 96 GLY A C 1
ATOM 778 O O . GLY A 1 96 ? 31.237 28.640 -0.763 1.00 34.38 96 GLY A O 1
ATOM 779 N N . GLU A 1 97 ? 32.638 29.997 -1.872 1.00 40.22 97 GLU A N 1
ATOM 780 C CA . GLU A 1 97 ? 33.260 30.635 -0.708 1.00 40.22 97 GLU A CA 1
ATOM 781 C C . GLU A 1 97 ? 32.190 31.211 0.245 1.00 40.22 97 GLU A C 1
ATOM 783 O O . GLU A 1 97 ? 31.584 32.251 -0.024 1.00 40.22 97 GLU A O 1
ATOM 788 N N . SER A 1 98 ? 31.943 30.548 1.376 1.00 29.08 98 SER A N 1
ATOM 789 C CA . SER A 1 98 ? 31.244 31.142 2.519 1.00 29.08 98 SER A CA 1
ATOM 790 C C . SER A 1 98 ? 31.631 30.426 3.817 1.00 29.08 98 SER A C 1
ATOM 792 O O . SER A 1 98 ? 31.052 29.414 4.194 1.00 29.08 98 SER A O 1
ATOM 794 N N . GLU A 1 99 ? 32.686 30.959 4.439 1.00 35.28 99 GLU A N 1
ATOM 795 C CA . GLU A 1 99 ? 32.889 31.154 5.884 1.00 35.28 99 GLU A CA 1
ATOM 796 C C . GLU A 1 99 ? 32.013 30.323 6.845 1.00 35.28 99 GLU A C 1
ATOM 798 O O . GLU A 1 99 ? 30.812 30.564 6.989 1.00 35.28 99 GLU A O 1
ATOM 803 N N . GLY A 1 100 ? 32.647 29.433 7.616 1.00 30.83 100 GLY A N 1
ATOM 804 C CA . GLY A 1 100 ? 32.007 28.789 8.762 1.00 30.83 100 GLY A CA 1
ATOM 805 C C . GLY A 1 100 ? 32.768 27.588 9.310 1.00 30.83 100 GLY A C 1
ATOM 806 O O . GLY A 1 100 ? 32.310 26.455 9.186 1.00 30.83 100 GLY A O 1
ATOM 807 N N . GLU A 1 101 ? 33.919 27.826 9.940 1.00 41.94 101 GLU A N 1
ATOM 808 C CA . GLU A 1 101 ? 34.569 26.836 10.801 1.00 41.94 101 GLU A CA 1
ATOM 809 C C . GLU A 1 101 ? 33.663 26.495 12.001 1.00 41.94 101 GLU A C 1
ATOM 811 O O . GLU A 1 101 ? 33.627 27.209 13.000 1.00 41.94 101 GLU A O 1
ATOM 816 N N . GLU A 1 102 ? 32.949 25.371 11.938 1.00 34.25 102 GLU A N 1
ATOM 817 C CA . GLU A 1 102 ? 32.460 24.673 13.129 1.00 34.25 102 GLU A CA 1
ATOM 818 C C . GLU A 1 102 ? 32.756 23.179 12.964 1.00 34.25 102 GLU A C 1
ATOM 820 O O . GLU A 1 102 ? 32.018 22.423 12.330 1.00 34.25 102 GLU A O 1
ATOM 825 N N . GLN A 1 103 ? 33.896 22.759 13.522 1.00 36.84 103 GLN A N 1
ATOM 826 C CA . GLN A 1 103 ? 34.271 21.357 13.700 1.00 36.84 103 GLN A CA 1
ATOM 827 C C . GLN A 1 103 ? 33.299 20.687 14.682 1.00 36.84 103 GLN A C 1
ATOM 829 O O . GLN A 1 103 ? 33.587 20.512 15.863 1.00 36.84 103 GLN A O 1
ATOM 834 N N . GLY A 1 104 ? 32.121 20.311 14.195 1.00 34.56 104 GLY A N 1
ATOM 835 C CA . GLY A 1 104 ? 31.320 19.261 14.802 1.00 34.56 104 GLY A CA 1
ATOM 836 C C . GLY A 1 104 ? 31.746 17.936 14.191 1.00 34.56 104 GLY A C 1
ATOM 837 O O . GLY A 1 104 ? 31.508 17.725 13.003 1.00 34.56 104 GLY A O 1
ATOM 838 N N . GLU A 1 105 ? 32.365 17.055 14.983 1.00 38.88 105 GLU A N 1
ATOM 839 C CA . GLU A 1 105 ? 32.612 15.653 14.628 1.00 38.88 105 GLU A CA 1
ATOM 840 C C . GLU A 1 105 ? 31.293 15.009 14.184 1.00 38.88 105 GLU A C 1
ATOM 842 O O . GLU A 1 105 ? 30.481 14.514 14.971 1.00 38.88 105 GLU A O 1
ATOM 847 N N . ARG A 1 106 ? 31.042 15.058 12.878 1.00 39.12 106 ARG A N 1
ATOM 848 C CA . ARG A 1 106 ? 29.996 14.292 12.233 1.00 39.12 106 ARG A CA 1
ATOM 849 C C . ARG A 1 106 ? 30.531 12.873 12.268 1.00 39.12 106 ARG A C 1
ATOM 851 O O . ARG A 1 106 ? 31.380 12.526 11.457 1.00 39.12 106 ARG A O 1
ATOM 858 N N . GLU A 1 107 ? 30.079 12.073 13.233 1.00 46.59 107 GLU A N 1
ATOM 859 C CA . GLU A 1 107 ? 30.214 10.623 13.140 1.00 46.59 107 GLU A CA 1
ATOM 860 C C . GLU A 1 107 ? 29.647 10.234 11.775 1.00 46.59 107 GLU A C 1
ATOM 862 O O . GLU A 1 107 ? 28.425 10.205 11.567 1.00 46.59 107 GLU A O 1
ATOM 867 N N . GLU A 1 108 ? 30.540 10.012 10.812 1.00 47.53 108 GLU A N 1
ATOM 868 C CA . GLU A 1 108 ? 30.190 9.406 9.553 1.00 47.53 108 GLU A CA 1
ATOM 869 C C . GLU A 1 108 ? 29.598 8.063 9.930 1.00 47.53 108 GLU A C 1
ATOM 871 O O . GLU A 1 108 ? 30.292 7.118 10.310 1.00 47.53 108 GLU A O 1
ATOM 876 N N . LYS A 1 109 ? 28.270 7.973 9.878 1.00 48.72 109 LYS A N 1
ATOM 877 C CA . LYS A 1 109 ? 27.625 6.679 9.790 1.00 48.72 109 LYS A CA 1
ATOM 878 C C . LYS A 1 109 ? 28.071 6.133 8.456 1.00 48.72 109 LYS A C 1
ATOM 880 O O . LYS A 1 109 ? 27.409 6.389 7.451 1.00 48.72 109 LYS A O 1
ATOM 885 N N . ALA A 1 110 ? 29.215 5.450 8.475 1.00 59.88 110 ALA A N 1
ATOM 886 C CA . ALA A 1 110 ? 29.709 4.671 7.371 1.00 59.88 110 ALA A CA 1
ATOM 887 C C . ALA A 1 110 ? 28.495 3.902 6.862 1.00 59.88 110 ALA A C 1
ATOM 889 O O . ALA A 1 110 ? 27.863 3.130 7.597 1.00 59.88 110 ALA A O 1
ATOM 890 N N . GLY A 1 111 ? 28.075 4.245 5.645 1.00 60.75 111 GLY A N 1
ATOM 891 C CA . GLY A 1 111 ? 27.053 3.477 4.965 1.00 60.75 111 GLY A CA 1
ATOM 892 C C . GLY A 1 111 ? 27.488 2.011 4.941 1.00 60.75 111 GLY A C 1
ATOM 893 O O . GLY A 1 111 ? 28.672 1.719 5.139 1.00 60.75 111 GLY A O 1
ATOM 894 N N . PRO A 1 112 ? 26.555 1.071 4.722 1.00 64.56 112 PRO A N 1
ATOM 895 C CA . PRO A 1 112 ? 26.960 -0.303 4.458 1.00 64.56 112 PRO A CA 1
ATOM 896 C C . PRO A 1 112 ? 28.064 -0.290 3.385 1.00 64.56 112 PRO A C 1
ATOM 898 O O . PRO A 1 112 ? 27.972 0.520 2.450 1.00 64.56 112 PRO A O 1
ATOM 901 N N . PRO A 1 113 ? 29.137 -1.082 3.561 1.00 71.94 113 PRO A N 1
ATOM 902 C CA . PRO A 1 113 ? 30.274 -1.061 2.652 1.00 71.94 113 PRO A CA 1
ATOM 903 C C . PRO A 1 113 ? 29.775 -1.255 1.220 1.00 71.94 113 PRO A C 1
ATOM 905 O O . PRO A 1 113 ? 28.882 -2.065 0.969 1.00 71.94 113 PRO A O 1
ATOM 908 N N . ARG A 1 114 ? 30.328 -0.469 0.286 1.00 67.38 114 ARG A N 1
ATOM 909 C CA . ARG A 1 114 ? 29.859 -0.390 -1.110 1.00 67.38 114 ARG A CA 1
ATOM 910 C C . ARG A 1 114 ? 29.847 -1.751 -1.829 1.00 67.38 114 ARG A C 1
ATOM 912 O O . ARG A 1 114 ? 29.111 -1.898 -2.798 1.00 67.38 114 ARG A O 1
ATOM 919 N N . ASP A 1 115 ? 30.580 -2.732 -1.305 1.00 66.75 115 ASP A N 1
ATOM 920 C CA . ASP A 1 115 ? 30.751 -4.065 -1.887 1.00 66.75 115 ASP A CA 1
ATOM 921 C C . ASP A 1 115 ? 29.777 -5.131 -1.338 1.00 66.75 115 ASP A C 1
ATOM 923 O O . ASP A 1 115 ? 29.730 -6.252 -1.847 1.00 66.75 115 ASP A O 1
ATOM 927 N N . GLU A 1 116 ? 28.937 -4.813 -0.345 1.00 69.81 116 GLU A N 1
ATOM 928 C CA . GLU A 1 116 ? 27.886 -5.725 0.134 1.00 69.81 116 GLU A CA 1
ATOM 929 C C . GLU A 1 116 ? 26.600 -5.571 -0.694 1.00 69.81 116 GLU A C 1
ATOM 931 O O . GLU A 1 116 ? 25.601 -4.999 -0.255 1.00 69.81 116 GLU A O 1
ATOM 936 N N . PHE A 1 117 ? 26.604 -6.122 -1.913 1.00 68.56 117 PHE A N 1
ATOM 937 C CA . PHE A 1 117 ? 25.422 -6.147 -2.791 1.00 68.56 117 PHE A CA 1
ATOM 938 C C . PHE A 1 117 ? 24.207 -6.838 -2.133 1.00 68.56 117 PHE A C 1
ATOM 940 O O . PHE A 1 117 ? 23.059 -6.469 -2.388 1.00 68.56 117 PHE A O 1
ATOM 947 N N . VAL A 1 118 ? 24.448 -7.814 -1.244 1.00 77.00 118 VAL A N 1
ATOM 948 C CA . VAL A 1 118 ? 23.426 -8.449 -0.398 1.00 77.00 118 VAL A CA 1
ATOM 949 C C . VAL A 1 118 ? 24.012 -8.706 0.998 1.00 77.00 118 VAL A C 1
ATOM 951 O O . VAL A 1 118 ? 24.952 -9.492 1.111 1.00 77.00 118 VAL A O 1
ATOM 954 N N . PRO A 1 119 ? 23.456 -8.118 2.075 1.00 78.75 119 PRO A N 1
ATOM 955 C CA . PRO A 1 119 ? 23.924 -8.398 3.429 1.00 78.75 119 PRO A CA 1
ATOM 956 C C . PRO A 1 119 ? 23.614 -9.846 3.813 1.00 78.75 119 PRO A C 1
ATOM 958 O O . PRO A 1 119 ? 22.512 -10.333 3.525 1.00 78.75 119 PRO A O 1
ATOM 961 N N . ASN A 1 120 ? 24.525 -10.499 4.539 1.00 85.69 120 ASN A N 1
ATOM 962 C CA . ASN A 1 120 ? 24.333 -11.861 5.038 1.00 85.69 120 ASN A CA 1
ATOM 963 C C . ASN A 1 120 ? 22.992 -11.983 5.811 1.00 85.69 120 ASN A C 1
ATOM 965 O O . ASN A 1 120 ? 22.739 -11.212 6.747 1.00 85.69 120 ASN A O 1
ATOM 969 N N . PRO A 1 121 ? 22.098 -12.930 5.456 1.00 86.06 121 PRO A N 1
ATOM 970 C CA . PRO A 1 121 ? 20.792 -13.075 6.103 1.00 86.06 121 PRO A CA 1
ATOM 971 C C . PRO A 1 121 ? 20.872 -13.378 7.608 1.00 86.06 121 PRO A C 1
ATOM 973 O O . PRO A 1 121 ? 19.940 -13.034 8.345 1.00 86.06 121 PRO A O 1
ATOM 976 N N . GLU A 1 122 ? 21.952 -14.002 8.085 1.00 86.00 122 GLU A N 1
ATOM 977 C CA . GLU A 1 122 ? 22.139 -14.287 9.513 1.00 86.00 122 GLU A CA 1
ATOM 978 C C . GLU A 1 122 ? 22.359 -13.006 10.321 1.00 86.00 122 GLU A C 1
ATOM 980 O O . GLU A 1 122 ? 21.719 -12.802 11.356 1.00 86.00 122 GLU A O 1
ATOM 985 N N . GLU A 1 123 ? 23.168 -12.087 9.800 1.00 87.19 123 GLU A N 1
ATOM 986 C CA . GLU A 1 123 ? 23.427 -10.790 10.425 1.00 87.19 123 GLU A CA 1
ATOM 987 C C . GLU A 1 123 ? 22.176 -9.909 10.429 1.00 87.19 123 GLU A C 1
ATOM 989 O O . GLU A 1 123 ? 21.866 -9.255 11.431 1.00 87.19 123 GLU A O 1
ATOM 994 N N . GLN A 1 124 ? 21.386 -9.948 9.350 1.00 86.25 124 GLN A N 1
ATOM 995 C CA . GLN A 1 124 ? 20.093 -9.262 9.312 1.00 86.25 124 GLN A CA 1
ATOM 996 C C . GLN A 1 124 ? 19.138 -9.797 10.383 1.00 86.25 124 GLN A C 1
ATOM 998 O O . GLN A 1 124 ? 18.456 -9.015 11.059 1.00 86.25 124 GLN A O 1
ATOM 1003 N N . ARG A 1 125 ? 19.100 -11.122 10.572 1.00 89.94 125 ARG A N 1
ATOM 1004 C CA . ARG A 1 125 ? 18.272 -11.759 11.602 1.00 89.94 125 ARG A CA 1
ATOM 1005 C C . ARG A 1 125 ? 18.745 -11.376 13.005 1.00 89.94 125 ARG A C 1
ATOM 1007 O O . ARG A 1 125 ? 17.911 -10.982 13.822 1.00 89.94 125 ARG A O 1
ATOM 1014 N N . ALA A 1 126 ? 20.054 -11.401 13.258 1.00 90.88 126 ALA A N 1
ATOM 1015 C CA . ALA A 1 126 ? 20.647 -11.002 14.534 1.00 90.88 126 ALA A CA 1
ATOM 1016 C C . ALA A 1 126 ? 20.358 -9.527 14.866 1.00 90.88 126 ALA A C 1
ATOM 1018 O O . ALA A 1 126 ? 19.891 -9.206 15.962 1.00 90.88 126 ALA A O 1
ATOM 1019 N N . LYS A 1 127 ? 20.528 -8.623 13.896 1.00 90.25 127 LYS A N 1
ATOM 1020 C CA . LYS A 1 127 ? 20.236 -7.188 14.051 1.00 90.25 127 LYS A CA 1
ATOM 1021 C C . LYS A 1 127 ? 18.747 -6.925 14.289 1.00 90.25 127 LYS A C 1
ATOM 1023 O O . LYS A 1 127 ? 18.379 -6.086 15.119 1.00 90.25 127 LYS A O 1
ATOM 1028 N N . ALA A 1 128 ? 17.869 -7.651 13.595 1.00 89.62 128 ALA A N 1
ATOM 1029 C CA . ALA A 1 128 ? 16.427 -7.575 13.818 1.00 89.62 128 ALA A CA 1
ATOM 1030 C C . ALA A 1 128 ? 16.044 -8.051 15.228 1.00 89.62 128 ALA A C 1
ATOM 1032 O O . ALA A 1 128 ? 15.220 -7.411 15.894 1.00 89.62 128 ALA A O 1
ATOM 1033 N N . GLU A 1 129 ? 16.662 -9.131 15.708 1.00 90.50 129 GLU A N 1
ATOM 1034 C CA . GLU A 1 129 ? 16.450 -9.630 17.062 1.00 90.50 129 GLU A CA 1
ATOM 1035 C C . GLU A 1 129 ? 16.973 -8.650 18.117 1.00 90.50 129 GLU A C 1
ATOM 1037 O O . GLU A 1 129 ? 16.235 -8.320 19.046 1.00 90.50 129 GLU A O 1
ATOM 1042 N N . GLN A 1 130 ? 18.169 -8.089 17.936 1.00 89.69 130 GLN A N 1
ATOM 1043 C CA . GLN A 1 130 ? 18.727 -7.065 18.822 1.00 89.69 130 GLN A CA 1
ATOM 1044 C C . GLN A 1 130 ? 17.797 -5.846 18.916 1.00 89.69 130 GLN A C 1
ATOM 1046 O O . GLN A 1 130 ? 17.468 -5.384 20.012 1.00 89.69 130 GLN A O 1
ATOM 1051 N N . ARG A 1 131 ? 17.271 -5.367 17.780 1.00 88.62 131 ARG A N 1
ATOM 1052 C CA . ARG A 1 131 ? 16.287 -4.272 17.748 1.00 88.62 131 ARG A CA 1
ATOM 1053 C C . ARG A 1 131 ? 14.997 -4.646 18.479 1.00 88.62 131 ARG A C 1
ATOM 1055 O O . ARG A 1 131 ? 14.418 -3.817 19.189 1.00 88.62 131 ARG A O 1
ATOM 1062 N N . ARG A 1 132 ? 14.523 -5.886 18.323 1.00 86.69 132 ARG A N 1
ATOM 1063 C CA . ARG A 1 132 ? 13.352 -6.400 19.050 1.00 86.69 132 ARG A CA 1
ATOM 1064 C C . ARG A 1 132 ? 13.621 -6.451 20.554 1.00 86.69 132 ARG A C 1
ATOM 1066 O O . ARG A 1 132 ? 12.763 -6.008 21.317 1.00 86.69 132 ARG A O 1
ATOM 1073 N N . GLN A 1 133 ? 14.787 -6.935 20.974 1.00 85.56 133 GLN A N 1
ATOM 1074 C CA . GLN A 1 133 ? 15.195 -7.009 22.375 1.00 85.56 133 GLN A CA 1
ATOM 1075 C C . GLN A 1 133 ? 15.311 -5.611 22.995 1.00 85.56 133 GLN A C 1
ATOM 1077 O O . GLN A 1 133 ? 14.687 -5.369 24.022 1.00 85.56 133 GLN A O 1
ATOM 1082 N N . GLN A 1 134 ? 15.961 -4.648 22.336 1.00 84.62 134 GLN A N 1
ATOM 1083 C CA . GLN A 1 134 ? 16.018 -3.249 22.793 1.00 84.62 134 GLN A CA 1
ATOM 1084 C C . GLN A 1 134 ? 14.620 -2.615 22.911 1.00 84.62 134 GLN A C 1
ATOM 1086 O O . GLN A 1 134 ? 14.307 -1.907 23.873 1.00 84.62 134 GLN A O 1
ATOM 1091 N N . LYS A 1 135 ? 13.722 -2.898 21.959 1.00 79.81 135 LYS A N 1
ATOM 1092 C CA . LYS A 1 135 ? 12.328 -2.425 22.004 1.00 79.81 135 LYS A CA 1
ATOM 1093 C C . LYS A 1 135 ? 11.537 -3.069 23.149 1.00 79.81 135 LYS A C 1
ATOM 1095 O O . LYS A 1 135 ? 10.670 -2.418 23.730 1.00 79.81 135 LYS A O 1
ATOM 1100 N N . MET A 1 136 ? 11.815 -4.330 23.468 1.00 76.38 136 MET A N 1
ATOM 1101 C CA . MET A 1 136 ? 11.229 -5.029 24.616 1.00 76.38 136 MET A CA 1
ATOM 1102 C C . MET A 1 136 ? 11.804 -4.513 25.941 1.00 76.38 136 MET A C 1
ATOM 1104 O O . MET A 1 136 ? 11.046 -4.291 26.879 1.00 76.38 136 MET A O 1
ATOM 1108 N N . GLN A 1 137 ? 13.108 -4.241 26.008 1.00 75.81 137 GLN A N 1
ATOM 1109 C CA . GLN A 1 137 ? 13.784 -3.682 27.182 1.00 75.81 137 GLN A CA 1
ATOM 1110 C C . GLN A 1 137 ? 13.319 -2.251 27.483 1.00 75.81 137 GLN A C 1
ATOM 1112 O O . GLN A 1 137 ? 12.994 -1.943 28.629 1.00 75.81 137 GLN A O 1
ATOM 1117 N N . SER A 1 138 ? 13.175 -1.399 26.462 1.00 68.81 138 SER A N 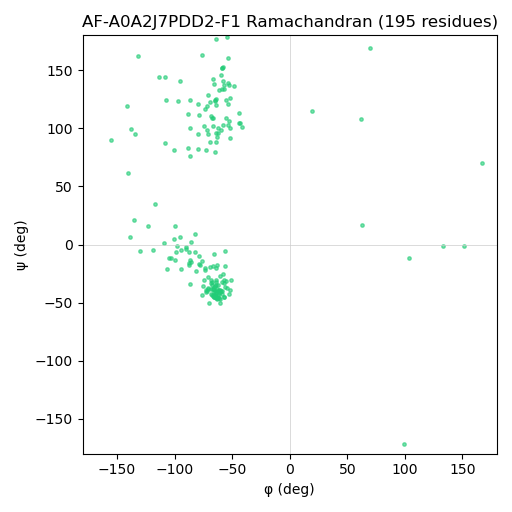1
ATOM 1118 C CA . SER A 1 138 ? 12.618 -0.041 26.616 1.00 68.81 138 SER A CA 1
ATOM 1119 C C . SER A 1 138 ? 11.132 -0.049 26.994 1.00 68.81 138 SER A C 1
ATOM 1121 O O . SER A 1 138 ? 10.684 0.785 27.777 1.00 68.81 138 SER A O 1
ATOM 1123 N N . ARG A 1 139 ? 10.361 -1.039 26.525 1.00 62.41 139 ARG A N 1
ATOM 1124 C CA . ARG A 1 139 ? 8.985 -1.289 26.998 1.00 62.41 139 ARG A CA 1
ATOM 1125 C C . ARG A 1 139 ? 8.932 -1.907 28.402 1.00 62.41 139 ARG A C 1
ATOM 1127 O O . ARG A 1 139 ? 7.907 -1.798 29.074 1.00 62.41 139 ARG A O 1
ATOM 1134 N N . GLY A 1 140 ? 10.021 -2.514 28.867 1.00 51.78 140 GLY A N 1
ATOM 1135 C CA . GLY A 1 140 ? 10.104 -3.297 30.100 1.00 51.78 140 GLY A CA 1
ATOM 1136 C C . GLY A 1 140 ? 9.927 -2.508 31.398 1.00 51.78 140 GLY A C 1
ATOM 1137 O O . GLY A 1 140 ? 9.581 -3.117 32.408 1.00 51.78 140 GLY A O 1
ATOM 1138 N N . ARG A 1 141 ? 10.083 -1.175 31.391 1.00 53.59 141 ARG A N 1
ATOM 1139 C CA . ARG A 1 141 ? 9.765 -0.340 32.570 1.00 53.59 141 ARG A CA 1
ATOM 1140 C C . ARG A 1 141 ? 8.303 0.111 32.645 1.00 53.59 141 ARG A C 1
ATOM 1142 O O . ARG A 1 141 ? 7.859 0.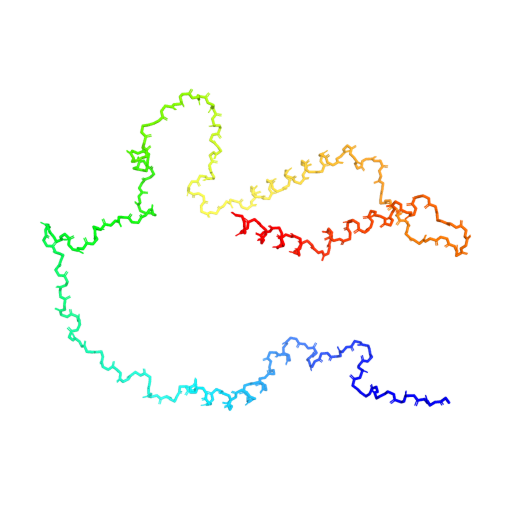499 33.715 1.00 53.59 141 ARG A O 1
ATOM 1149 N N . VAL A 1 142 ? 7.543 0.025 31.550 1.00 51.53 142 VAL A N 1
ATOM 1150 C CA . VAL A 1 142 ? 6.114 0.410 31.509 1.00 51.53 1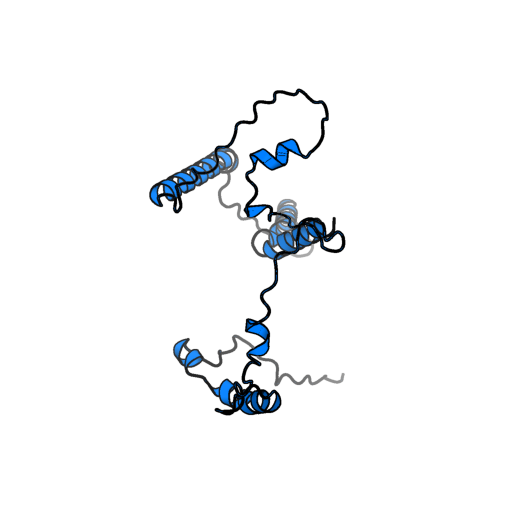42 VAL A CA 1
ATOM 1151 C C . VAL A 1 142 ? 5.194 -0.821 31.448 1.00 51.53 142 VAL A C 1
ATOM 1153 O O . VAL A 1 142 ? 4.032 -0.751 31.837 1.00 51.53 142 VAL A O 1
ATOM 1156 N N . TRP A 1 143 ? 5.709 -1.977 31.014 1.00 48.47 143 TRP A N 1
ATOM 1157 C CA . TRP A 1 143 ? 4.921 -3.196 30.776 1.00 48.47 143 TRP A CA 1
ATOM 1158 C C . TRP A 1 143 ? 4.967 -4.243 31.908 1.00 48.47 143 TRP A C 1
ATOM 1160 O O . TRP A 1 143 ? 4.242 -5.230 31.857 1.00 48.47 143 TRP A O 1
ATOM 1170 N N . ARG A 1 144 ? 5.788 -4.059 32.953 1.00 47.88 144 ARG A N 1
ATOM 1171 C CA . ARG A 1 144 ? 5.930 -5.031 34.064 1.00 47.88 144 ARG A CA 1
ATOM 1172 C C . ARG A 1 144 ? 4.859 -4.947 35.165 1.00 47.88 144 ARG A C 1
ATOM 1174 O O . ARG A 1 144 ? 4.995 -5.622 36.175 1.00 47.88 144 ARG A O 1
ATOM 1181 N N . GLY A 1 145 ? 3.797 -4.160 34.985 1.00 47.94 145 GLY A N 1
ATOM 1182 C CA . GLY A 1 145 ? 2.724 -4.025 35.988 1.00 47.94 145 GLY A CA 1
ATOM 1183 C C . GLY A 1 145 ? 1.306 -3.999 35.424 1.00 47.94 145 GLY A C 1
ATOM 1184 O O . GLY A 1 145 ? 0.355 -3.752 36.155 1.00 47.94 145 GLY A O 1
ATOM 1185 N N . SER A 1 146 ? 1.135 -4.219 34.123 1.00 54.34 146 SER A N 1
ATOM 1186 C CA . SER A 1 146 ? -0.177 -4.163 33.495 1.00 54.34 146 SER A CA 1
ATOM 1187 C C . SER A 1 146 ? -0.302 -5.318 32.524 1.00 54.34 146 SER A C 1
ATOM 1189 O O . SER A 1 146 ? 0.162 -5.226 31.389 1.00 54.34 146 SER A O 1
ATOM 1191 N N . GLY A 1 147 ? -0.977 -6.383 32.957 1.00 55.00 147 GLY A N 1
ATOM 1192 C CA . GLY A 1 147 ? -1.565 -7.349 32.034 1.00 55.00 147 GLY A CA 1
ATOM 1193 C C . GLY A 1 147 ? -2.485 -6.657 31.013 1.00 55.00 147 GLY A C 1
ATOM 1194 O O . GLY A 1 147 ? -2.652 -5.428 31.059 1.00 55.00 147 GLY A O 1
ATOM 1195 N N . PRO A 1 148 ? -3.079 -7.406 30.069 1.00 55.66 148 PRO A N 1
ATOM 1196 C CA . PRO A 1 148 ? -4.110 -6.851 29.202 1.00 55.66 148 PRO A CA 1
ATOM 1197 C C . PRO A 1 148 ? -5.183 -6.208 30.088 1.00 55.66 148 PRO A C 1
ATOM 1199 O O . PRO A 1 148 ? -5.907 -6.897 30.797 1.00 55.66 148 PRO A O 1
ATOM 1202 N N . LYS A 1 149 ? -5.220 -4.869 30.124 1.00 62.22 149 LYS A N 1
ATOM 1203 C CA . LYS A 1 149 ? -6.270 -4.145 30.837 1.00 62.22 149 LYS A CA 1
ATOM 1204 C C . LYS A 1 149 ? -7.540 -4.434 30.062 1.00 62.22 149 LYS A C 1
ATOM 1206 O O . LYS A 1 149 ? -7.673 -3.934 28.942 1.00 62.22 149 LYS A O 1
ATOM 1211 N N . ASP A 1 150 ? -8.431 -5.230 30.638 1.00 61.72 150 ASP A N 1
ATOM 1212 C CA . ASP A 1 150 ? -9.799 -5.341 30.155 1.00 61.72 150 ASP A CA 1
ATOM 1213 C C . ASP A 1 150 ? -10.438 -3.960 30.315 1.00 61.72 150 ASP A C 1
ATOM 1215 O O . ASP A 1 150 ? -10.865 -3.540 31.388 1.00 61.72 150 ASP A O 1
ATOM 1219 N N . ARG A 1 151 ? -10.349 -3.164 29.248 1.00 69.94 151 ARG A N 1
ATOM 1220 C CA . ARG A 1 151 ? -10.873 -1.802 29.206 1.00 69.94 151 ARG A CA 1
ATOM 1221 C C . ARG A 1 151 ? -12.309 -1.883 28.752 1.00 69.94 151 ARG A C 1
ATOM 1223 O O . ARG A 1 151 ? -12.589 -1.718 27.562 1.00 69.94 151 ARG A O 1
ATOM 1230 N N . ASP A 1 152 ? -13.194 -2.152 29.703 1.00 79.81 152 ASP A N 1
ATOM 1231 C CA . ASP A 1 152 ? -14.617 -2.165 29.418 1.00 79.81 152 ASP A CA 1
ATOM 1232 C C . ASP A 1 152 ? -15.073 -0.774 28.942 1.00 79.81 152 ASP A C 1
ATOM 1234 O O . ASP A 1 152 ? -14.692 0.275 29.479 1.00 79.81 152 ASP A O 1
ATOM 1238 N N . VAL A 1 153 ? -15.836 -0.788 27.853 1.00 81.12 153 VAL A N 1
ATOM 1239 C CA . VAL A 1 153 ? -16.414 0.384 27.181 1.00 81.12 153 VAL A CA 1
ATOM 1240 C C . VAL A 1 153 ? -17.945 0.289 27.183 1.00 81.12 153 VAL A C 1
ATOM 1242 O O . VAL A 1 153 ? -18.620 1.215 26.721 1.00 81.12 153 VAL A O 1
ATOM 1245 N N . ALA A 1 154 ? -18.511 -0.823 27.665 1.00 81.50 154 ALA A N 1
ATOM 1246 C CA . ALA A 1 154 ? -19.932 -0.941 27.928 1.00 81.50 154 ALA A CA 1
ATOM 1247 C C . ALA A 1 154 ? -20.262 -0.092 29.163 1.00 81.50 154 ALA A C 1
ATOM 1249 O O . ALA A 1 154 ? -19.710 -0.265 30.244 1.00 81.50 154 ALA A O 1
ATOM 1250 N N . GLY A 1 155 ? -21.127 0.904 28.978 1.00 83.31 155 GLY A N 1
ATOM 1251 C CA . GLY A 1 155 ? -21.646 1.688 30.093 1.00 83.31 155 GLY A CA 1
ATOM 1252 C C . GLY A 1 155 ? -22.713 0.914 30.860 1.00 83.31 155 GLY A C 1
ATOM 1253 O O . GLY A 1 155 ? -23.307 -0.028 30.337 1.00 83.31 155 GLY A O 1
ATOM 1254 N N . GLY A 1 156 ? -22.995 1.369 32.081 1.00 81.81 156 GLY A N 1
ATOM 1255 C CA . GLY A 1 156 ? -24.137 0.899 32.857 1.00 81.81 156 GLY A CA 1
ATOM 1256 C C . GLY A 1 156 ? -25.495 1.232 32.209 1.00 81.81 156 GLY A C 1
ATOM 1257 O O . GLY A 1 156 ? -25.558 1.900 31.168 1.00 81.81 156 GLY A O 1
ATOM 1258 N N . PRO A 1 157 ? -26.601 0.776 32.821 1.00 80.81 157 PRO A N 1
ATOM 1259 C CA . PRO A 1 157 ? -27.955 1.019 32.326 1.00 80.81 157 PRO A CA 1
ATOM 1260 C C . PRO A 1 157 ? -28.275 2.520 32.216 1.00 80.81 157 PRO A C 1
ATOM 1262 O O . PRO A 1 157 ? -27.727 3.361 32.934 1.00 80.81 157 PRO A O 1
ATOM 1265 N N . LYS A 1 158 ? -29.178 2.872 31.290 1.00 77.88 158 LYS A N 1
ATOM 1266 C CA . LYS A 1 158 ? -29.577 4.267 31.038 1.00 77.88 158 LYS A CA 1
ATOM 1267 C C . LYS A 1 158 ? -30.120 4.917 32.320 1.00 77.88 158 LYS A C 1
ATOM 1269 O O . LYS A 1 158 ? -30.963 4.337 32.990 1.00 77.88 158 LYS A O 1
ATOM 1274 N N . GLY A 1 159 ? -29.666 6.138 32.613 1.00 78.38 159 GLY A N 1
ATOM 1275 C CA . GLY A 1 159 ? -30.185 6.975 33.706 1.00 78.38 159 GLY A CA 1
ATOM 1276 C C . GLY A 1 159 ? -29.314 7.063 34.965 1.00 78.38 159 GLY A C 1
ATOM 1277 O O . GLY A 1 159 ? -29.549 7.949 35.772 1.00 78.38 159 GLY A O 1
ATOM 1278 N N . GLN A 1 160 ? -28.283 6.223 35.116 1.00 74.50 160 GLN A N 1
ATOM 1279 C CA . GLN A 1 160 ? -27.422 6.185 36.319 1.00 74.50 160 GLN A CA 1
ATOM 1280 C C . GLN A 1 160 ? -26.069 6.918 36.156 1.00 74.50 160 GLN A C 1
ATOM 1282 O O . GLN A 1 160 ? -25.223 6.885 37.043 1.00 74.50 160 GLN A O 1
ATOM 1287 N N . GLY A 1 161 ? -25.837 7.588 35.020 1.00 76.50 161 GLY A N 1
ATOM 1288 C CA . GLY A 1 161 ? -24.514 8.126 34.677 1.00 76.50 161 GLY A CA 1
ATOM 1289 C C . GLY A 1 161 ? -23.495 7.023 34.340 1.00 76.50 161 GLY A C 1
ATOM 1290 O O . GLY A 1 161 ? -23.762 5.833 34.488 1.00 76.50 161 GLY A O 1
ATOM 1291 N N . GLN A 1 162 ? -22.332 7.401 33.803 1.00 84.62 162 GLN A N 1
ATOM 1292 C CA . GLN A 1 162 ? -21.249 6.458 33.482 1.00 84.62 162 GLN A CA 1
ATOM 1293 C C . GLN A 1 162 ? -20.086 6.635 34.459 1.00 84.62 162 GLN A C 1
ATOM 1295 O O . GLN A 1 162 ? -19.754 7.755 34.842 1.00 84.62 162 GLN A O 1
ATOM 1300 N N . GLN A 1 163 ? -19.438 5.524 34.811 1.00 85.94 163 GLN A N 1
ATOM 1301 C CA . GLN A 1 163 ? -18.188 5.510 35.573 1.00 85.94 163 GLN A CA 1
ATOM 1302 C C . GLN A 1 163 ? -17.105 6.313 34.827 1.00 85.94 163 GLN A C 1
ATOM 1304 O O . GLN A 1 163 ? -16.980 6.214 33.601 1.00 85.94 163 GLN A O 1
ATOM 1309 N N . LYS A 1 164 ? -16.280 7.071 35.562 1.00 86.25 164 LYS A N 1
ATOM 1310 C CA . LYS A 1 164 ? -15.182 7.880 34.992 1.00 86.25 164 LYS A CA 1
ATOM 1311 C C . LYS A 1 164 ? -14.215 7.029 34.160 1.00 86.25 164 LYS A C 1
ATOM 1313 O O . LYS A 1 164 ? -13.753 7.463 33.109 1.00 86.25 164 LYS A O 1
ATOM 1318 N N . GLU A 1 165 ? -13.965 5.796 34.591 1.00 86.12 165 GLU A N 1
ATOM 1319 C CA . GLU A 1 165 ? -13.101 4.845 33.886 1.00 86.12 165 GLU A CA 1
ATOM 1320 C C . GLU A 1 165 ? -13.647 4.458 32.505 1.00 86.12 165 GLU A C 1
ATOM 1322 O O . GLU A 1 165 ? -12.890 4.411 31.538 1.00 86.12 165 GLU A O 1
ATOM 1327 N N . VAL A 1 166 ? -14.966 4.269 32.373 1.00 87.81 166 VAL A N 1
ATOM 1328 C CA . VAL A 1 166 ? -15.621 3.943 31.092 1.00 87.81 166 VAL A CA 1
ATOM 1329 C C . VAL A 1 166 ? -15.518 5.114 30.113 1.00 87.81 166 VAL A C 1
ATOM 1331 O O . VAL A 1 166 ? -15.279 4.907 28.921 1.00 87.81 166 VAL A O 1
ATOM 1334 N N . LEU A 1 167 ? -15.635 6.353 30.604 1.00 86.50 167 LEU A N 1
ATOM 1335 C CA . LEU A 1 167 ? -15.445 7.554 29.785 1.00 86.50 167 LEU A CA 1
ATOM 1336 C C . LEU A 1 167 ? -14.003 7.659 29.270 1.00 86.50 167 LEU A C 1
ATOM 1338 O O . LEU A 1 167 ? -13.806 7.840 28.067 1.00 86.50 167 LEU A O 1
ATOM 1342 N N . ILE A 1 168 ? -13.012 7.447 30.141 1.00 87.81 168 ILE A N 1
ATOM 1343 C CA . ILE A 1 168 ? -11.587 7.433 29.771 1.00 87.81 168 ILE A CA 1
ATOM 1344 C C . ILE A 1 168 ? -11.298 6.304 28.769 1.00 87.81 168 ILE A C 1
ATOM 1346 O O . ILE A 1 168 ? -10.614 6.511 27.765 1.00 87.81 168 ILE A O 1
ATOM 1350 N N . ASN A 1 169 ? -11.852 5.108 28.985 1.00 88.50 169 ASN A N 1
ATOM 1351 C CA . ASN A 1 169 ? -11.700 3.979 28.066 1.00 88.50 169 ASN A CA 1
ATOM 1352 C C . ASN A 1 169 ? -12.329 4.272 26.696 1.00 88.50 169 ASN A C 1
ATOM 1354 O O . ASN A 1 169 ? -11.752 3.917 25.663 1.00 88.50 169 ASN A O 1
ATOM 1358 N N . ARG A 1 170 ? -13.481 4.952 26.662 1.00 86.88 170 ARG A N 1
ATOM 1359 C CA . ARG A 1 170 ? -14.152 5.372 25.425 1.00 86.88 170 ARG A CA 1
ATOM 1360 C C . ARG A 1 170 ? -13.357 6.441 24.683 1.00 86.88 170 ARG A C 1
ATOM 1362 O O . ARG A 1 170 ? -13.205 6.328 23.468 1.00 86.88 170 ARG A O 1
ATOM 1369 N N . GLU A 1 171 ? -12.819 7.428 25.390 1.00 84.12 171 GLU A N 1
ATOM 1370 C CA . GLU A 1 171 ? -11.936 8.447 24.818 1.00 84.12 171 GLU A CA 1
ATOM 1371 C C . GLU A 1 171 ? -10.678 7.806 24.225 1.00 84.12 171 GLU A C 1
ATOM 1373 O O . GLU A 1 171 ? -10.387 7.981 23.041 1.00 84.12 171 GLU A O 1
ATOM 1378 N N . HIS A 1 172 ? -9.997 6.954 24.990 1.00 84.56 172 HIS A N 1
ATOM 1379 C CA . HIS A 1 172 ? -8.816 6.237 24.521 1.00 84.56 172 HIS A CA 1
ATOM 1380 C C . HIS A 1 172 ? -9.134 5.331 23.322 1.00 84.56 172 HIS A C 1
ATOM 1382 O O . HIS A 1 172 ? -8.349 5.244 22.374 1.00 84.56 172 HIS A O 1
ATOM 1388 N N . LYS A 1 173 ? -10.300 4.668 23.317 1.00 84.25 173 LYS A N 1
ATOM 1389 C CA . LYS A 1 173 ? -10.768 3.903 22.156 1.00 84.25 173 LYS A CA 1
ATOM 1390 C C . LYS A 1 173 ? -10.979 4.822 20.963 1.00 84.25 173 LYS A C 1
ATOM 1392 O O . LYS A 1 173 ? -10.508 4.471 19.894 1.00 84.25 173 LYS A O 1
ATOM 1397 N N . ASN A 1 174 ? -11.611 5.982 21.119 1.00 78.81 174 ASN A N 1
ATOM 1398 C CA . ASN A 1 174 ? -11.836 6.930 20.025 1.00 78.81 174 ASN A CA 1
ATOM 1399 C C . ASN A 1 174 ? -10.524 7.481 19.446 1.00 78.81 174 ASN A C 1
ATOM 1401 O O . ASN A 1 174 ? -10.345 7.456 18.228 1.00 78.81 174 ASN A O 1
ATOM 1405 N N . VAL A 1 175 ? -9.583 7.892 20.300 1.00 80.38 175 VAL A N 1
ATOM 1406 C CA . VAL A 1 175 ? -8.275 8.434 19.894 1.00 80.38 175 VAL A CA 1
ATOM 1407 C C . VAL A 1 175 ? -7.429 7.375 19.181 1.00 80.38 175 VAL A C 1
ATOM 1409 O O . VAL A 1 175 ? -6.840 7.639 18.130 1.00 80.38 175 VAL A O 1
ATOM 1412 N N . HIS A 1 176 ? -7.397 6.147 19.708 1.00 75.75 176 HIS A N 1
ATOM 1413 C CA . HIS A 1 176 ? -6.527 5.088 19.192 1.00 75.75 176 HIS A CA 1
ATOM 1414 C C . HIS A 1 176 ? -7.215 4.111 18.224 1.00 75.75 176 HIS A C 1
ATOM 1416 O O . HIS A 1 176 ? -6.528 3.262 17.652 1.00 75.75 176 HIS A O 1
ATOM 1422 N N . LYS A 1 177 ? -8.521 4.258 17.938 1.00 73.06 177 LYS A N 1
ATOM 1423 C CA . LYS A 1 177 ? -9.257 3.429 16.954 1.00 73.06 177 LYS A CA 1
ATOM 1424 C C . LYS A 1 177 ? -8.592 3.445 15.580 1.00 73.06 177 LYS A C 1
ATOM 1426 O O . LYS A 1 177 ? -8.556 2.433 14.887 1.00 73.06 177 LYS A O 1
ATOM 1431 N N . ALA A 1 178 ? -8.054 4.599 15.188 1.00 64.62 178 ALA A N 1
ATOM 1432 C CA . ALA A 1 178 ? -7.383 4.780 13.906 1.00 64.62 178 ALA A CA 1
ATOM 1433 C C . ALA A 1 178 ? -5.950 4.219 13.879 1.00 64.62 178 ALA A C 1
ATOM 1435 O O . ALA A 1 178 ? -5.420 3.992 12.794 1.00 64.62 178 ALA A O 1
ATOM 1436 N N . SER A 1 179 ? -5.336 3.971 15.043 1.00 64.19 179 SER A N 1
ATOM 1437 C CA . SER A 1 179 ? -3.952 3.489 15.151 1.00 64.19 179 SER A CA 1
ATOM 1438 C C . SER A 1 179 ? -3.792 2.080 14.575 1.00 64.19 179 SER A C 1
ATOM 1440 O O . SER A 1 179 ? -2.842 1.808 13.852 1.00 64.19 179 SER A O 1
ATOM 1442 N N . HIS A 1 180 ? -4.759 1.199 14.842 1.00 63.91 180 HIS A N 1
ATOM 1443 C CA . HIS A 1 180 ? -4.644 -0.219 14.496 1.00 63.91 180 HIS A CA 1
ATOM 1444 C C . HIS A 1 180 ? -5.278 -0.591 13.143 1.00 63.91 180 HIS A C 1
ATOM 1446 O O . HIS A 1 180 ? -4.931 -1.620 12.575 1.00 63.91 180 HIS A O 1
ATOM 1452 N N . GLY A 1 181 ? -6.207 0.223 12.621 1.00 63.88 181 GLY A N 1
ATOM 1453 C CA . GLY A 1 181 ? -6.965 -0.098 11.399 1.00 63.88 181 GLY A CA 1
ATOM 1454 C C . GLY A 1 181 ? -6.997 0.992 10.326 1.00 63.88 181 GLY A C 1
ATOM 1455 O O . GLY A 1 181 ? -7.534 0.758 9.250 1.00 63.88 181 GLY A O 1
ATOM 1456 N N . ASN A 1 182 ? -6.450 2.186 10.588 1.00 62.53 182 ASN A N 1
ATOM 1457 C CA . ASN A 1 182 ? -6.532 3.324 9.661 1.00 62.53 182 ASN A CA 1
ATOM 1458 C C . ASN A 1 182 ? -5.197 4.069 9.493 1.00 62.53 182 ASN A C 1
ATOM 1460 O O . ASN A 1 182 ? -5.165 5.229 9.074 1.00 62.53 182 ASN A O 1
ATOM 1464 N N . HIS A 1 183 ? -4.090 3.390 9.812 1.00 64.00 183 HIS A N 1
ATOM 1465 C CA . HIS A 1 183 ? -2.731 3.918 9.712 1.00 64.00 183 HIS A CA 1
ATOM 1466 C C . HIS A 1 183 ? -2.443 4.478 8.311 1.00 64.00 183 HIS A C 1
ATOM 1468 O O . HIS A 1 183 ? -1.970 5.607 8.188 1.00 64.00 183 HIS A O 1
ATOM 1474 N N . ASN A 1 184 ? -2.876 3.771 7.262 1.00 70.69 184 ASN A N 1
ATOM 1475 C CA . ASN A 1 184 ? -2.666 4.187 5.875 1.00 70.69 184 ASN A CA 1
ATOM 1476 C C . ASN A 1 184 ? -3.339 5.529 5.553 1.00 70.69 184 ASN A C 1
ATOM 1478 O O . ASN A 1 184 ? -2.733 6.361 4.889 1.00 70.69 184 ASN A O 1
ATOM 1482 N N . ARG A 1 185 ? -4.547 5.816 6.067 1.00 72.81 185 ARG A N 1
ATOM 1483 C CA . ARG A 1 185 ? -5.207 7.111 5.804 1.00 72.81 185 ARG A CA 1
ATOM 1484 C C . ARG A 1 185 ? -4.491 8.277 6.477 1.00 72.81 185 ARG A C 1
ATOM 1486 O O . ARG A 1 185 ? -4.409 9.347 5.882 1.00 72.81 185 ARG A O 1
ATOM 1493 N N . ARG A 1 186 ? -3.976 8.082 7.695 1.00 69.81 186 ARG A N 1
ATOM 1494 C CA . ARG A 1 186 ? -3.251 9.125 8.438 1.00 69.81 186 ARG A CA 1
ATOM 1495 C C . ARG A 1 186 ? -1.864 9.383 7.852 1.00 69.81 186 ARG A C 1
ATOM 1497 O O . ARG A 1 186 ? -1.476 10.536 7.717 1.00 69.81 186 ARG A O 1
ATOM 1504 N N . VAL A 1 187 ? -1.149 8.329 7.465 1.00 74.19 187 VAL A N 1
ATOM 1505 C CA . VAL A 1 187 ? 0.159 8.453 6.806 1.00 74.19 187 VAL A CA 1
ATOM 1506 C C . VAL A 1 187 ? 0.012 9.119 5.439 1.00 74.19 187 VAL A C 1
ATOM 1508 O O . VAL A 1 187 ? 0.736 10.063 5.139 1.00 74.19 187 VAL A O 1
ATOM 1511 N N . LEU A 1 188 ? -0.970 8.703 4.632 1.00 77.19 188 LEU A N 1
ATOM 1512 C CA . LEU A 1 188 ? -1.215 9.310 3.321 1.00 77.19 188 LEU A CA 1
ATOM 1513 C C . LEU A 1 188 ? -1.673 10.770 3.430 1.00 77.19 188 LEU A C 1
ATOM 1515 O O . LEU A 1 188 ? -1.273 11.592 2.608 1.00 77.19 188 LEU A O 1
ATOM 1519 N N . SER A 1 189 ? -2.482 11.124 4.434 1.00 78.88 189 SER A N 1
ATOM 1520 C CA . SER A 1 189 ? -2.895 12.517 4.635 1.00 78.88 189 SER A CA 1
ATOM 1521 C C . SER A 1 189 ? -1.750 13.404 5.126 1.00 78.88 189 SER A C 1
ATOM 1523 O O . SER A 1 189 ? -1.641 14.539 4.669 1.00 78.88 189 SER A O 1
ATOM 1525 N N . GLN A 1 190 ? -0.871 12.896 5.995 1.00 78.81 190 GLN A N 1
ATOM 1526 C CA . GLN A 1 190 ? 0.341 13.607 6.411 1.00 78.81 190 GLN A CA 1
ATOM 1527 C C . GLN A 1 190 ? 1.315 13.797 5.244 1.00 78.81 190 GLN A C 1
ATOM 1529 O O . GLN A 1 190 ? 1.764 14.919 5.024 1.00 78.81 190 GLN A O 1
ATOM 1534 N N . ARG A 1 191 ? 1.554 12.757 4.434 1.00 84.75 191 ARG A N 1
ATOM 1535 C CA . ARG A 1 191 ? 2.399 12.844 3.232 1.00 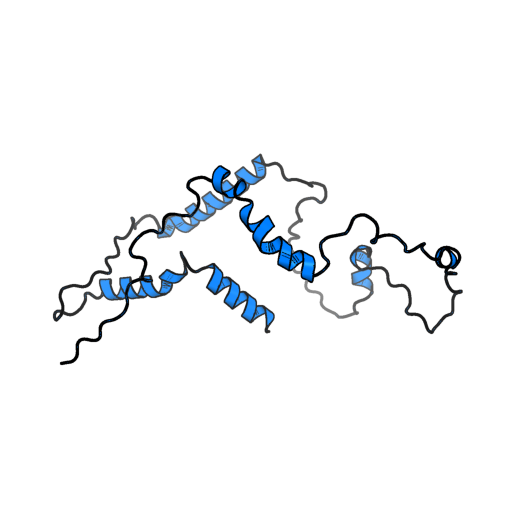84.75 191 ARG A CA 1
ATOM 1536 C C . ARG A 1 191 ? 1.878 13.887 2.239 1.00 84.75 191 ARG A C 1
ATOM 1538 O O . ARG A 1 191 ? 2.650 14.698 1.746 1.00 84.75 191 ARG A O 1
ATOM 1545 N N . LYS A 1 192 ? 0.560 13.934 2.008 1.00 85.94 192 LYS A N 1
ATOM 1546 C CA . LYS A 1 192 ? -0.068 14.961 1.154 1.00 85.94 192 LYS A CA 1
ATOM 1547 C C . LYS A 1 192 ? 0.073 16.383 1.701 1.00 85.94 192 LYS A C 1
ATOM 1549 O O . LYS A 1 192 ? 0.114 17.316 0.912 1.00 85.94 192 LYS A O 1
ATOM 1554 N N . ARG A 1 193 ? 0.103 16.565 3.025 1.00 79.25 193 ARG A N 1
ATOM 1555 C CA . ARG A 1 193 ? 0.340 17.882 3.643 1.00 79.25 193 ARG A CA 1
ATOM 1556 C C . ARG A 1 193 ? 1.799 18.311 3.507 1.00 79.25 193 ARG A C 1
ATOM 1558 O O . ARG A 1 193 ? 2.041 19.474 3.239 1.00 79.25 193 ARG A O 1
ATOM 1565 N N . GLN A 1 194 ? 2.734 17.373 3.648 1.00 76.94 194 GLN A N 1
ATOM 1566 C CA . GLN A 1 194 ? 4.170 17.624 3.496 1.00 76.94 194 GLN A CA 1
ATOM 1567 C C . GLN A 1 194 ? 4.589 17.893 2.047 1.00 76.94 194 GLN A C 1
ATOM 1569 O O . GLN A 1 194 ? 5.551 18.602 1.840 1.00 76.94 194 GLN A O 1
ATOM 1574 N N . GLN A 1 195 ? 3.873 17.350 1.057 1.00 76.81 195 GLN A N 1
ATOM 1575 C CA . GLN A 1 195 ? 4.106 17.636 -0.368 1.00 76.81 195 GLN A CA 1
ATOM 1576 C C . GLN A 1 195 ? 3.444 18.935 -0.860 1.00 76.81 195 GLN A C 1
ATOM 1578 O O . GLN A 1 195 ? 3.578 19.282 -2.028 1.00 76.81 195 GLN A O 1
ATOM 1583 N N . ARG A 1 196 ? 2.635 19.586 -0.016 1.00 55.69 196 ARG A N 1
ATOM 1584 C CA . ARG A 1 196 ? 1.918 20.832 -0.336 1.00 55.69 196 ARG A CA 1
ATOM 1585 C C . ARG A 1 196 ? 2.478 22.054 0.403 1.00 55.69 196 ARG A C 1
ATOM 1587 O O . ARG A 1 196 ? 1.909 23.133 0.267 1.00 55.69 196 ARG A O 1
ATOM 1594 N N . MET A 1 197 ? 3.528 21.849 1.191 1.00 49.75 197 MET A N 1
ATOM 1595 C CA . MET A 1 197 ? 4.459 22.869 1.674 1.00 49.75 197 MET A CA 1
ATOM 1596 C C . MET A 1 197 ? 5.728 22.735 0.841 1.00 49.75 197 MET A C 1
ATOM 1598 O O . MET A 1 197 ? 6.364 23.777 0.606 1.00 49.75 197 MET A O 1
#

Radius of gyration: 34.24 Å; Cα contacts (8 Å, |Δi|>4): 27; chains: 1; bounding box: 86×54×82 Å

pLDDT: mean 70.94, std 14.99, range [29.08, 91.56]

Solvent-accessible surface area (backbone atoms only — not comparable to full-atom values): 13440 Å² total; per-residue (Å²): 136,8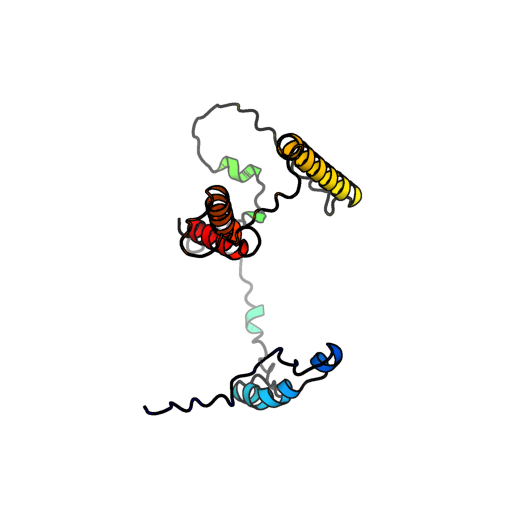4,81,82,83,73,86,57,88,86,64,82,84,75,86,78,79,63,98,46,93,49,72,66,58,50,69,69,58,58,62,63,61,63,72,43,43,67,54,35,56,74,69,60,70,59,76,62,90,85,73,89,80,83,69,79,71,70,68,74,65,80,69,61,74,77,69,79,75,66,97,75,64,82,89,54,81,77,91,73,81,57,72,91,75,54,59,75,80,62,60,70,77,73,63,71,98,71,91,76,96,68,94,66,88,70,78,73,74,73,64,79,62,92,83,59,89,68,74,60,69,66,59,53,51,52,53,52,48,53,53,49,49,53,54,49,56,69,41,49,82,73,53,77,81,54,72,90,74,84,68,58,62,79,68,66,69,91,90,74,66,68,60,72,66,34,53,52,36,42,49,52,45,64,72,47,54,44,66,84,77,38,48,68,61,54,52,53,52,49,51,56,52,63,75,72,108

Sequence (197 aa):
MTQDQVDTSRIHKGKRKGKHKNLIELIDDKSHRAEFRDMYAKFGVIDTEGSMYDDEYDDTYDHLDVSVGDEGDLERRPFVVPRVLCSKDEEDSSEGESEGEEQGEREEKAGPPRDEFVPNPEEQRAKAEQRRQQKMQSRGRVWRGSGPKDRDVAGGPKGQGQQKEVLINREHKNVHKASHGNHNRRVLSQRKRQQRM

Foldseek 3Di:
DDDPDDDCVPPDDDDDDPPDPDPVRVVPPPVVVVVCVVVCVVVVVPPPPPPDPPPPPPCVVVPCPVPPDDPPPPVDDPDDDPPVPDDPVVVVVPDDDDDDDDPDPPPPPPDDPPPCPDPDVVVVVVVVVVVVVVVCVVCVVVPVPDDPPPQDLDADDPPPDGDPSNVVSVVCCVVCVCVPPPVVVVVVVVVVVVVVD

Secondary structure (DSSP, 8-state):
--------TT---SPPPPS-SSHHHHHH--HHHHHTHHHHHHTT-S--TTSS------GGGTT-------TT-TTSPPP---TTTS-GGGTTTSS---------------PSPTT-SS--HHHHHHHHHHHHHHHHHHHTTTSTT-----------STTS---HHHHHHHHHHHHHHHHHH-HHHHHHHHHHHHT--

Organism: NCBI:txid105785